Protein AF-A0A967RB83-F1 (afdb_monomer_lite)

Structure (mmCIF, N/CA/C/O backbone):
data_AF-A0A967RB83-F1
#
_entry.id   AF-A0A967RB83-F1
#
loop_
_atom_site.group_PDB
_atom_site.id
_atom_site.type_symbol
_atom_site.label_atom_id
_atom_site.label_alt_id
_atom_site.label_comp_id
_atom_site.label_asym_id
_atom_site.label_entity_id
_atom_site.label_seq_id
_atom_site.pdbx_PDB_ins_code
_atom_site.Cartn_x
_atom_site.Cartn_y
_atom_site.Cartn_z
_atom_site.occupancy
_atom_site.B_iso_or_equiv
_atom_site.auth_seq_id
_atom_site.auth_comp_id
_atom_site.auth_asym_id
_atom_site.auth_atom_id
_atom_site.pdbx_PDB_model_num
ATOM 1 N N . MET A 1 1 ? -27.579 -6.688 16.476 1.00 46.41 1 MET A N 1
ATOM 2 C CA . MET A 1 1 ? -28.512 -5.630 16.048 1.00 46.41 1 MET A CA 1
ATOM 3 C C . MET A 1 1 ? -27.753 -4.842 14.995 1.00 46.41 1 MET A C 1
ATOM 5 O O . MET A 1 1 ? -26.740 -4.254 15.343 1.00 46.41 1 MET A O 1
ATOM 9 N N . GLU A 1 2 ? -28.104 -4.959 13.715 1.00 46.91 2 GLU A N 1
ATOM 10 C CA . GLU A 1 2 ? -27.461 -4.149 12.672 1.00 46.91 2 GLU A CA 1
ATOM 11 C C . GLU A 1 2 ? -28.030 -2.737 12.768 1.00 46.91 2 GLU A C 1
ATOM 13 O O . GLU A 1 2 ? -29.188 -2.487 12.441 1.00 46.91 2 GLU A O 1
ATOM 18 N N . THR A 1 3 ? -27.238 -1.820 13.305 1.00 58.38 3 THR A N 1
ATOM 19 C CA . THR A 1 3 ? -27.530 -0.395 13.231 1.00 58.38 3 THR A CA 1
ATOM 20 C C . THR A 1 3 ? -26.911 0.124 11.941 1.00 58.38 3 THR A C 1
ATOM 22 O O . THR A 1 3 ? -25.693 0.276 11.863 1.00 58.38 3 THR A O 1
ATOM 25 N N . ASN A 1 4 ? -27.737 0.386 10.929 1.00 61.81 4 ASN A N 1
ATOM 26 C CA . ASN A 1 4 ? -27.320 1.143 9.750 1.00 61.81 4 ASN A CA 1
ATOM 27 C C . ASN A 1 4 ? -27.094 2.599 10.175 1.00 61.81 4 ASN A C 1
ATOM 29 O O . ASN A 1 4 ? -28.034 3.391 10.228 1.00 61.81 4 ASN A O 1
ATOM 33 N N . ILE A 1 5 ? -25.861 2.924 10.559 1.00 63.19 5 ILE A N 1
ATOM 34 C CA . ILE A 1 5 ? -25.442 4.276 10.934 1.00 63.19 5 ILE A CA 1
ATOM 35 C C . ILE A 1 5 ? -24.854 4.938 9.684 1.00 63.19 5 ILE A C 1
ATOM 37 O O . ILE A 1 5 ? -23.958 4.379 9.055 1.00 63.19 5 ILE A O 1
ATOM 41 N N . ASP A 1 6 ? -25.366 6.115 9.319 1.00 65.44 6 ASP A N 1
ATOM 42 C CA . ASP A 1 6 ? -24.845 6.909 8.199 1.00 65.44 6 ASP A CA 1
ATOM 43 C C . ASP A 1 6 ? -23.373 7.282 8.461 1.00 65.44 6 ASP A C 1
ATOM 45 O O . ASP A 1 6 ? -23.032 7.800 9.524 1.00 65.44 6 ASP A O 1
ATOM 49 N N . ALA A 1 7 ? -22.490 7.055 7.488 1.00 62.34 7 ALA A N 1
ATOM 50 C CA . ALA A 1 7 ? -21.078 7.430 7.582 1.00 62.34 7 ALA A CA 1
ATOM 51 C C . ALA A 1 7 ? -20.854 8.944 7.777 1.00 62.34 7 ALA A C 1
ATOM 53 O O . ALA A 1 7 ? -19.763 9.359 8.145 1.00 62.34 7 ALA A O 1
ATOM 54 N N . ARG A 1 8 ? -21.872 9.789 7.566 1.00 62.62 8 ARG A N 1
ATOM 55 C CA . ARG A 1 8 ? -21.831 11.231 7.859 1.00 62.62 8 ARG A CA 1
ATOM 56 C C . ARG A 1 8 ? -21.934 11.563 9.346 1.00 62.62 8 ARG A C 1
ATOM 58 O O . ARG A 1 8 ? -21.621 12.690 9.720 1.00 62.62 8 ARG A O 1
ATOM 65 N N . VAL A 1 9 ? -22.416 10.638 10.183 1.00 63.75 9 VAL A N 1
ATOM 66 C CA . VAL A 1 9 ? -22.645 10.896 11.618 1.00 63.75 9 VAL A CA 1
ATOM 67 C C . VAL A 1 9 ? -21.522 10.382 12.527 1.00 63.75 9 VAL A C 1
ATOM 69 O O . VAL A 1 9 ? -21.632 10.497 13.744 1.00 63.75 9 VAL A O 1
ATOM 72 N N . PHE A 1 10 ? -20.440 9.840 11.961 1.00 66.12 10 PHE A N 1
ATOM 73 C CA . PHE A 1 10 ? -19.212 9.481 12.677 1.00 66.12 10 PHE A CA 1
ATOM 74 C C . PHE A 1 10 ? -17.986 9.738 11.791 1.00 66.12 10 PHE A C 1
ATOM 76 O O . PHE A 1 10 ? -18.081 9.742 10.570 1.00 66.12 10 PHE A O 1
ATOM 83 N N . GLY A 1 11 ? -16.833 10.004 12.398 1.00 71.44 11 GLY A N 1
ATOM 84 C CA . GLY A 1 11 ? -15.640 10.466 11.685 1.00 71.44 11 GLY A CA 1
ATOM 85 C C . GLY A 1 11 ? -14.470 10.701 12.637 1.00 71.44 11 GLY A C 1
ATOM 86 O O . GLY A 1 11 ? -14.573 10.320 13.807 1.00 71.44 11 GLY A O 1
ATOM 87 N N . PRO A 1 12 ? -13.363 11.315 12.187 1.00 77.62 12 PRO A N 1
ATOM 88 C CA . PRO A 1 12 ? -12.263 11.665 13.079 1.00 77.62 12 PRO A CA 1
ATOM 89 C C . PRO A 1 12 ? -12.788 12.542 14.221 1.00 77.62 12 PRO A C 1
ATOM 91 O O . PRO A 1 12 ? -13.489 13.525 13.986 1.00 77.62 12 PRO A O 1
ATOM 94 N N . ASP A 1 13 ? -12.520 12.112 15.454 1.00 81.06 13 ASP A N 1
ATOM 95 C CA . ASP A 1 13 ? -12.982 12.733 16.703 1.00 81.06 13 ASP A CA 1
ATOM 96 C C . ASP A 1 13 ? -14.515 12.822 16.891 1.00 81.06 13 ASP A C 1
ATOM 98 O O . ASP A 1 13 ? -14.995 13.423 17.854 1.00 81.06 13 ASP A O 1
ATOM 102 N N . ILE A 1 14 ? -15.302 12.172 16.025 1.00 83.00 14 ILE A N 1
ATOM 103 C CA . ILE A 1 14 ? -16.762 12.051 16.132 1.00 83.00 14 ILE A CA 1
ATOM 104 C C . ILE A 1 14 ? -17.116 10.573 16.288 1.00 83.00 14 ILE A C 1
ATOM 106 O O . ILE A 1 14 ? -16.980 9.775 15.358 1.00 83.00 14 ILE A O 1
ATOM 110 N N . PHE A 1 15 ? -17.588 10.208 17.476 1.00 82.81 15 PHE A N 1
ATOM 111 C CA . PHE A 1 15 ? -17.941 8.832 17.804 1.00 82.81 15 PHE A CA 1
ATOM 112 C C . PHE A 1 15 ? -19.372 8.504 17.387 1.00 82.81 15 PHE A C 1
ATOM 114 O O . PHE A 1 15 ? -20.285 9.316 17.545 1.00 82.81 15 PHE A O 1
ATOM 121 N N . SER A 1 16 ? -19.580 7.270 16.932 1.00 83.19 16 SER A N 1
ATOM 122 C CA . SER A 1 16 ? -20.909 6.684 16.817 1.00 83.19 16 SER A CA 1
ATOM 123 C C . SER A 1 16 ? -21.641 6.734 18.167 1.00 83.19 16 SER A C 1
ATOM 125 O O . SER A 1 16 ? -20.994 6.728 19.224 1.00 83.19 16 SER A O 1
ATOM 127 N N . PRO A 1 17 ? -22.987 6.684 18.174 1.00 82.69 17 PRO A N 1
ATOM 128 C CA . PRO A 1 17 ? -23.730 6.362 19.384 1.00 82.69 17 PRO A CA 1
ATOM 129 C C . PRO A 1 17 ? -23.136 5.121 20.076 1.00 82.69 17 PRO A C 1
ATOM 131 O O . PRO A 1 17 ? -22.739 4.182 19.374 1.00 82.69 17 PRO A O 1
ATOM 134 N N . PRO A 1 18 ? -23.050 5.095 21.418 1.00 83.19 18 PRO A N 1
ATOM 135 C CA . PRO A 1 18 ? -22.532 3.936 22.129 1.00 83.19 18 PRO A CA 1
ATOM 136 C C . PRO A 1 18 ? -23.379 2.689 21.856 1.00 83.19 18 PRO A C 1
ATOM 138 O O . PRO A 1 18 ? -24.597 2.709 22.035 1.00 83.19 18 PRO A O 1
ATOM 141 N N . VAL A 1 19 ? -22.727 1.594 21.475 1.00 78.31 19 VAL A N 1
ATOM 142 C CA . VAL A 1 19 ? -23.324 0.265 21.299 1.00 78.31 19 VAL A CA 1
ATOM 143 C C . VAL A 1 19 ? -22.518 -0.714 22.146 1.00 78.31 19 VAL A C 1
ATOM 145 O O . VAL A 1 19 ? -21.295 -0.696 22.110 1.00 78.31 19 VAL A O 1
ATOM 148 N N . ASP A 1 20 ? -23.182 -1.529 22.968 1.00 79.00 20 ASP A N 1
ATOM 149 C CA . ASP A 1 20 ? -22.544 -2.534 23.838 1.00 79.00 20 ASP A CA 1
ATOM 150 C C . ASP A 1 20 ? -21.351 -2.014 24.673 1.00 79.00 20 ASP A C 1
ATOM 152 O O . ASP A 1 20 ? -20.390 -2.734 24.943 1.00 79.00 20 ASP A O 1
ATOM 156 N N . GLY A 1 21 ? -21.413 -0.749 25.103 1.00 80.38 21 GLY A N 1
ATOM 157 C CA . GLY A 1 21 ? -20.392 -0.124 25.949 1.00 80.38 21 GLY A CA 1
ATOM 158 C C . GLY A 1 21 ? -19.173 0.436 25.210 1.00 80.38 21 GLY A C 1
ATOM 159 O O . GLY A 1 21 ? -18.235 0.873 25.874 1.00 80.38 21 GLY A O 1
ATOM 160 N N . PHE A 1 22 ? -19.175 0.473 23.875 1.00 81.81 22 PHE A N 1
ATOM 161 C CA . PHE A 1 22 ? -18.144 1.144 23.080 1.00 81.81 22 PHE A CA 1
ATOM 162 C C . PHE A 1 22 ? -18.759 2.083 22.033 1.00 81.81 22 PHE A C 1
ATOM 164 O O . PHE A 1 22 ? -19.926 1.961 21.675 1.00 81.81 22 PHE A O 1
ATOM 171 N N . GLY A 1 23 ? -17.972 3.045 21.555 1.00 84.19 23 GLY A N 1
ATOM 172 C CA . GLY A 1 23 ? -18.292 3.879 20.397 1.00 84.19 23 GLY A CA 1
ATOM 173 C C . GLY A 1 23 ? -17.178 3.756 19.364 1.00 84.19 23 GLY A C 1
ATOM 174 O O . GLY A 1 23 ? -16.037 3.457 19.721 1.00 84.19 23 GLY A O 1
ATOM 175 N N . VAL A 1 24 ? -17.499 3.967 18.091 1.00 82.50 24 VAL A N 1
ATOM 176 C CA . VAL A 1 24 ? -16.537 3.863 16.988 1.00 82.50 24 VAL A CA 1
ATOM 177 C C . VAL A 1 24 ? -16.315 5.242 16.387 1.00 82.50 24 VAL A C 1
ATOM 179 O O . VAL A 1 24 ? -17.269 5.936 16.056 1.00 82.50 24 VAL A O 1
ATOM 182 N N . SER A 1 25 ? -15.052 5.623 16.232 1.00 85.19 25 SER A N 1
ATOM 183 C CA . SER A 1 25 ? -14.629 6.724 15.368 1.00 85.19 25 SER A CA 1
ATOM 184 C C . SER A 1 25 ? -13.806 6.120 14.235 1.00 85.19 25 SER A C 1
ATOM 186 O O . SER A 1 25 ? -13.074 5.149 14.441 1.00 85.19 25 SER A O 1
ATOM 188 N N . VAL A 1 26 ? -13.971 6.659 13.031 1.00 81.50 26 VAL A N 1
ATOM 189 C CA . VAL A 1 26 ? -13.277 6.181 11.839 1.00 81.50 26 VAL A CA 1
ATOM 190 C C . VAL A 1 26 ? -12.516 7.346 11.229 1.00 81.50 26 VAL A C 1
ATOM 192 O O . VAL A 1 26 ? -13.099 8.381 10.910 1.00 81.50 26 VAL A O 1
ATOM 195 N N . GLN A 1 27 ? -11.212 7.159 11.052 1.00 84.56 27 GLN A N 1
ATOM 196 C CA . GLN A 1 27 ? -10.374 8.067 10.289 1.00 84.56 27 GLN A CA 1
ATOM 197 C C . GLN A 1 27 ? -10.297 7.549 8.856 1.00 84.56 27 GLN A C 1
ATOM 199 O O . GLN A 1 27 ? -9.807 6.448 8.617 1.00 84.56 27 GLN A O 1
ATOM 204 N N . ASN A 1 28 ? -10.828 8.332 7.922 1.00 85.69 28 ASN A N 1
ATOM 205 C CA . ASN A 1 28 ? -10.763 8.034 6.500 1.00 85.69 28 ASN A CA 1
ATOM 206 C C . ASN A 1 28 ? -9.721 8.940 5.846 1.00 85.69 28 ASN A C 1
ATOM 208 O O . ASN A 1 28 ? -9.690 10.142 6.130 1.00 85.69 28 ASN A O 1
ATOM 212 N N . ASP A 1 29 ? -8.900 8.385 4.961 1.00 88.44 29 ASP A N 1
ATOM 213 C CA . ASP A 1 29 ? -8.010 9.204 4.149 1.00 88.44 29 ASP A CA 1
ATOM 214 C C . ASP A 1 29 ? -8.837 10.069 3.191 1.00 88.44 29 ASP A C 1
ATOM 216 O O . ASP A 1 29 ? -9.859 9.645 2.650 1.00 88.44 29 ASP A O 1
ATOM 220 N N . THR A 1 30 ? -8.398 11.307 2.976 1.00 87.25 30 THR A N 1
ATOM 221 C CA . THR A 1 30 ? -9.102 12.272 2.115 1.00 87.25 30 THR A CA 1
ATOM 222 C C . THR A 1 30 ? -8.553 12.320 0.694 1.00 87.25 30 THR A C 1
ATOM 224 O O . THR A 1 30 ? -9.178 12.906 -0.188 1.00 87.25 30 THR A O 1
ATOM 227 N N . ALA A 1 31 ? -7.393 11.711 0.461 1.00 90.75 31 ALA A N 1
ATOM 228 C CA . ALA A 1 31 ? -6.715 11.696 -0.822 1.00 90.75 31 ALA A CA 1
ATOM 229 C C . ALA A 1 31 ? -5.988 10.368 -1.026 1.00 90.75 31 ALA A C 1
ATOM 231 O O . ALA A 1 31 ? -5.582 9.709 -0.070 1.00 90.75 31 ALA A O 1
ATOM 232 N N . VAL A 1 32 ? -5.810 10.006 -2.295 1.00 95.00 32 VAL A N 1
ATOM 233 C CA . VAL A 1 32 ? -5.023 8.840 -2.683 1.00 95.00 32 VAL A CA 1
ATOM 234 C C . VAL A 1 32 ? -3.566 9.256 -2.838 1.00 95.00 32 VAL A C 1
ATOM 236 O O . VAL A 1 32 ? -3.234 10.020 -3.745 1.00 95.00 32 VAL A O 1
ATOM 239 N N . THR A 1 33 ? -2.693 8.753 -1.969 1.00 95.56 33 THR A N 1
ATOM 240 C CA . THR A 1 33 ? -1.251 9.048 -1.997 1.00 95.56 33 THR A CA 1
ATOM 241 C C . THR A 1 33 ? -0.446 7.824 -1.589 1.00 95.56 33 THR A C 1
ATOM 243 O O . THR A 1 33 ? -0.889 7.058 -0.738 1.00 95.56 33 THR A O 1
ATOM 246 N N . VAL A 1 34 ? 0.762 7.663 -2.126 1.00 96.69 34 VAL A N 1
ATOM 247 C CA . VAL A 1 34 ? 1.712 6.660 -1.617 1.00 96.69 34 VAL A CA 1
ATOM 248 C C . VAL A 1 34 ? 2.078 7.007 -0.172 1.00 96.69 34 VAL A C 1
ATOM 250 O O . VAL A 1 34 ? 2.301 8.176 0.145 1.00 96.69 34 VAL A O 1
ATOM 253 N N . ASP A 1 35 ? 2.111 6.007 0.707 1.00 96.06 35 ASP A N 1
ATOM 254 C CA . ASP A 1 35 ? 2.640 6.137 2.061 1.00 96.06 35 ASP A CA 1
ATOM 255 C C . ASP A 1 35 ? 4.117 5.712 2.067 1.00 96.06 35 ASP A C 1
ATOM 257 O O . ASP A 1 35 ? 4.401 4.509 2.030 1.00 96.06 35 ASP A O 1
ATOM 261 N N . PRO A 1 36 ? 5.069 6.661 2.105 1.00 93.31 36 PRO A N 1
ATOM 262 C CA . PRO A 1 36 ? 6.490 6.335 2.042 1.00 93.31 36 PRO A CA 1
ATOM 263 C C . PRO A 1 36 ? 6.990 5.624 3.305 1.00 93.31 36 PRO A C 1
ATOM 265 O O . PRO A 1 36 ? 8.010 4.952 3.251 1.00 93.31 36 PRO A O 1
ATOM 268 N N . PHE A 1 37 ? 6.289 5.741 4.439 1.00 93.69 37 PHE A N 1
ATOM 269 C CA . PHE A 1 37 ? 6.702 5.103 5.694 1.00 93.69 37 PHE A CA 1
ATOM 270 C C . PHE A 1 37 ? 6.220 3.656 5.807 1.00 93.69 37 PHE A C 1
ATOM 272 O O . PHE A 1 37 ? 6.754 2.890 6.606 1.00 93.69 37 PHE A O 1
ATOM 279 N N . ALA A 1 38 ? 5.204 3.288 5.025 1.00 95.56 38 ALA A N 1
ATOM 280 C CA . ALA A 1 38 ? 4.656 1.936 4.973 1.00 95.56 38 ALA A CA 1
ATOM 281 C C . ALA A 1 38 ? 5.012 1.190 3.670 1.00 95.56 38 ALA A C 1
ATOM 283 O O . ALA A 1 38 ? 4.619 0.034 3.500 1.00 95.56 38 ALA A O 1
ATOM 284 N N . THR A 1 39 ? 5.738 1.845 2.761 1.00 97.69 39 THR A N 1
ATOM 285 C CA . THR A 1 39 ? 6.256 1.291 1.503 1.00 97.69 39 THR A CA 1
ATOM 286 C C . THR A 1 39 ? 7.706 0.852 1.694 1.00 97.69 39 THR A C 1
ATOM 288 O O . THR A 1 39 ? 8.491 1.574 2.303 1.00 97.69 39 THR A O 1
ATOM 291 N N . GLY A 1 40 ? 8.072 -0.326 1.190 1.00 97.25 40 GLY A N 1
ATOM 292 C CA . GLY A 1 40 ? 9.427 -0.855 1.336 1.00 97.25 40 GLY A CA 1
ATOM 293 C C . GLY A 1 40 ? 9.545 -2.359 1.093 1.00 97.25 40 GLY A C 1
ATOM 294 O O . GLY A 1 40 ? 8.576 -3.038 0.748 1.00 97.25 40 GLY A O 1
ATOM 295 N N . TRP A 1 41 ? 10.749 -2.890 1.306 1.00 97.00 41 TRP A N 1
ATOM 296 C CA . TRP A 1 41 ? 11.027 -4.325 1.238 1.00 97.00 41 TRP A CA 1
ATOM 297 C C . TRP A 1 41 ? 10.232 -5.092 2.301 1.00 97.00 41 TRP A C 1
ATOM 299 O O . TRP A 1 41 ? 10.332 -4.820 3.496 1.00 97.00 41 TRP A O 1
ATOM 309 N N . LEU A 1 42 ? 9.430 -6.056 1.848 1.00 96.12 42 LEU A N 1
ATOM 310 C CA . LEU A 1 42 ? 8.633 -6.943 2.694 1.00 96.12 42 LEU A CA 1
ATOM 311 C C . LEU A 1 42 ? 9.353 -8.275 2.941 1.00 96.12 42 LEU A C 1
ATOM 313 O O . LEU A 1 42 ? 9.268 -8.834 4.033 1.00 96.12 42 LEU A O 1
ATOM 317 N N . VAL A 1 43 ? 10.032 -8.788 1.914 1.00 97.44 43 VAL A N 1
ATOM 318 C CA . VAL A 1 43 ? 10.830 -10.020 1.937 1.00 97.44 43 VAL A CA 1
ATOM 319 C C . VAL A 1 43 ? 12.086 -9.782 1.103 1.00 97.44 43 VAL A C 1
ATOM 321 O O . VAL A 1 43 ? 11.980 -9.201 0.023 1.00 97.44 43 VAL A O 1
ATOM 324 N N . GLY A 1 44 ? 13.231 -10.258 1.592 1.00 95.50 44 GLY A N 1
ATOM 325 C CA . GLY A 1 44 ? 14.531 -10.105 0.935 1.00 95.50 44 GLY A CA 1
ATOM 326 C C . GLY A 1 44 ? 15.452 -9.119 1.648 1.00 95.50 44 GLY A C 1
ATOM 327 O O . GLY A 1 44 ? 15.064 -8.487 2.632 1.00 95.50 44 GLY A O 1
ATOM 328 N N . ASP A 1 45 ? 16.681 -9.008 1.148 1.00 94.38 45 ASP A N 1
ATOM 329 C CA . ASP A 1 45 ? 17.739 -8.130 1.669 1.00 94.38 45 ASP A CA 1
ATOM 330 C C . ASP A 1 45 ? 18.360 -7.222 0.589 1.00 94.38 45 ASP A C 1
ATOM 332 O O . ASP A 1 45 ? 19.444 -6.656 0.775 1.00 94.38 45 ASP A O 1
ATOM 336 N N . SER A 1 46 ? 17.664 -7.061 -0.541 1.00 96.75 46 SER A N 1
ATOM 337 C CA . SER A 1 46 ? 18.007 -6.078 -1.569 1.00 96.75 46 SER A CA 1
ATOM 338 C C . SER A 1 46 ? 18.146 -4.681 -0.965 1.00 96.75 46 SER A C 1
ATOM 340 O O . SER A 1 46 ? 17.342 -4.254 -0.134 1.00 96.75 46 SER A O 1
ATOM 342 N N . ASN A 1 47 ? 19.170 -3.954 -1.405 1.00 96.38 47 ASN A N 1
ATOM 343 C CA . ASN A 1 47 ? 19.454 -2.594 -0.944 1.00 96.38 47 ASN A CA 1
ATOM 344 C C . ASN A 1 47 ? 19.200 -1.539 -2.029 1.00 96.38 47 ASN A C 1
ATOM 346 O O . ASN A 1 47 ? 19.593 -0.385 -1.850 1.00 96.38 47 ASN A O 1
ATOM 350 N N . LEU A 1 48 ? 18.576 -1.925 -3.148 1.00 97.00 48 LEU A N 1
ATOM 351 C CA . LEU A 1 48 ? 18.245 -0.987 -4.216 1.00 97.00 48 LEU A CA 1
ATOM 352 C C . LEU A 1 48 ? 17.337 0.135 -3.710 1.00 97.00 48 LEU A C 1
ATOM 354 O O . LEU A 1 48 ? 16.461 -0.080 -2.865 1.00 97.00 48 LEU A O 1
ATOM 358 N N . ASP A 1 49 ? 17.531 1.322 -4.281 1.00 96.00 49 ASP A N 1
ATOM 359 C CA . ASP A 1 49 ? 16.687 2.477 -4.017 1.00 96.00 49 ASP A CA 1
ATOM 360 C C . ASP A 1 49 ? 15.433 2.421 -4.897 1.00 96.00 49 ASP A C 1
ATOM 362 O O . ASP A 1 49 ? 15.436 2.780 -6.082 1.00 96.00 49 ASP A O 1
ATOM 366 N N . ILE A 1 50 ? 14.358 1.919 -4.292 1.00 96.94 50 ILE A N 1
ATOM 367 C CA . ILE A 1 50 ? 13.031 1.843 -4.896 1.00 96.94 50 ILE A CA 1
ATOM 368 C C . ILE A 1 50 ? 12.147 2.909 -4.253 1.00 96.94 50 ILE A C 1
ATOM 370 O O . ILE A 1 50 ? 11.625 2.743 -3.149 1.00 96.94 50 ILE A O 1
ATOM 374 N N . GLN A 1 51 ? 11.968 4.007 -4.975 1.00 96.62 51 GLN A N 1
ATOM 375 C CA . GLN A 1 51 ? 11.049 5.089 -4.665 1.00 96.62 51 GLN A CA 1
ATOM 376 C C . GLN A 1 51 ? 9.801 4.947 -5.524 1.00 96.62 51 GLN A C 1
ATOM 378 O O . GLN A 1 51 ? 9.869 4.527 -6.679 1.00 96.62 51 GLN A O 1
ATOM 383 N N . VAL A 1 52 ? 8.654 5.318 -4.960 1.00 98.12 52 VAL A N 1
ATOM 384 C CA . VAL A 1 52 ? 7.366 5.231 -5.647 1.00 98.12 52 VAL A CA 1
ATOM 385 C C . VAL A 1 52 ? 6.663 6.572 -5.578 1.00 98.12 52 VAL A C 1
ATOM 387 O O . VAL A 1 52 ? 6.441 7.113 -4.493 1.00 98.12 52 VAL A O 1
ATOM 390 N N . TYR A 1 53 ? 6.289 7.108 -6.733 1.00 96.62 53 TYR A N 1
ATOM 391 C CA . TYR A 1 53 ? 5.645 8.413 -6.837 1.00 96.62 53 TYR A CA 1
ATOM 392 C C . TYR A 1 53 ? 4.612 8.438 -7.975 1.00 96.62 53 TYR A C 1
ATOM 394 O O . TYR A 1 53 ? 4.662 7.598 -8.871 1.00 96.62 53 TYR A O 1
ATOM 402 N N . PRO A 1 54 ? 3.617 9.347 -7.949 1.00 96.50 54 PRO A N 1
ATOM 403 C CA . PRO A 1 54 ? 2.634 9.453 -9.027 1.00 96.50 54 PRO A CA 1
ATOM 404 C C . PRO A 1 54 ? 3.302 9.675 -10.385 1.00 96.50 54 PRO A C 1
ATOM 406 O O . PRO A 1 54 ? 4.195 10.513 -10.495 1.00 96.50 54 PRO A O 1
ATOM 409 N N . SER A 1 55 ? 2.847 8.958 -11.412 1.00 97.00 55 SER A N 1
ATOM 410 C CA . SER A 1 55 ? 3.534 8.951 -12.702 1.00 97.00 55 SER A CA 1
ATOM 411 C C . SER A 1 55 ? 3.559 10.322 -13.374 1.00 97.00 55 SER A C 1
ATOM 413 O O . SER A 1 55 ? 2.517 10.954 -13.561 1.00 97.00 55 SER A O 1
ATOM 415 N N . ILE A 1 56 ? 4.733 10.768 -13.817 1.00 94.81 56 ILE A N 1
ATOM 416 C CA . ILE A 1 56 ? 4.893 12.066 -14.502 1.00 94.81 56 ILE A CA 1
ATOM 417 C C . ILE A 1 56 ? 5.072 11.931 -16.018 1.00 94.81 56 ILE A C 1
ATOM 419 O O . ILE A 1 56 ? 5.177 12.932 -16.726 1.00 94.81 56 ILE A O 1
ATOM 423 N N . LYS A 1 57 ? 5.098 10.697 -16.530 1.00 92.44 57 LYS A N 1
ATOM 424 C CA . LYS A 1 57 ? 5.499 10.379 -17.909 1.00 92.44 57 LYS A CA 1
ATOM 425 C C . LYS A 1 57 ? 4.498 10.866 -18.952 1.00 92.44 57 LYS A C 1
ATOM 427 O O . LYS A 1 57 ? 4.892 11.304 -20.029 1.00 92.44 57 LYS A O 1
ATOM 432 N N . SER A 1 58 ? 3.202 10.803 -18.642 1.00 93.50 58 SER A N 1
ATOM 433 C CA . SER A 1 58 ? 2.148 11.294 -19.534 1.00 93.50 58 SER A CA 1
ATOM 434 C C . SER A 1 58 ? 0.956 11.852 -18.748 1.00 93.50 58 SER A C 1
ATOM 436 O O . SER A 1 58 ? -0.029 11.145 -18.520 1.00 93.50 58 SER A O 1
ATOM 438 N N . PRO A 1 59 ? 1.002 13.142 -18.356 1.00 92.19 59 PRO A N 1
ATOM 439 C CA . PRO A 1 59 ? -0.003 13.749 -17.480 1.00 92.19 59 PRO A CA 1
ATOM 440 C C . PRO A 1 59 ? -1.451 13.635 -17.977 1.00 92.19 59 PRO A C 1
ATOM 442 O O . PRO A 1 59 ? -2.373 13.611 -17.170 1.00 92.19 59 PRO A O 1
ATOM 445 N N . ALA A 1 60 ? -1.667 13.538 -19.295 1.00 94.44 60 ALA A N 1
ATOM 446 C CA . ALA A 1 60 ? -3.000 13.407 -19.889 1.00 94.44 60 ALA A CA 1
ATOM 447 C C . ALA A 1 60 ? -3.696 12.070 -19.567 1.00 94.44 60 ALA A C 1
ATOM 449 O O . ALA A 1 60 ? -4.919 11.978 -19.657 1.00 94.44 60 ALA A O 1
ATOM 450 N N . ILE A 1 61 ? -2.926 11.036 -19.219 1.00 94.31 61 ILE A N 1
ATOM 451 C CA . ILE A 1 61 ? -3.425 9.688 -18.915 1.00 94.31 61 ILE A CA 1
ATOM 452 C C . ILE A 1 61 ? -2.947 9.173 -17.551 1.00 94.31 61 ILE A C 1
ATOM 454 O O . ILE A 1 61 ? -3.208 8.019 -17.210 1.00 94.31 61 ILE A O 1
ATOM 458 N N . THR A 1 62 ? -2.263 10.006 -16.764 1.00 96.00 62 THR A N 1
ATOM 459 C CA . THR A 1 62 ? -1.892 9.681 -15.386 1.00 96.00 62 THR A CA 1
ATOM 460 C C . THR A 1 62 ? -3.114 9.761 -14.472 1.00 96.00 62 THR A C 1
ATOM 462 O O . THR A 1 62 ? -3.939 10.670 -14.576 1.00 96.00 62 THR A O 1
ATOM 465 N N . THR A 1 63 ? -3.237 8.835 -13.525 1.00 95.50 63 THR A N 1
ATOM 466 C CA . THR A 1 63 ? -4.223 8.901 -12.440 1.00 95.50 63 THR A CA 1
ATOM 467 C C . THR A 1 63 ? -3.668 8.223 -11.190 1.00 95.50 63 THR A C 1
ATOM 469 O O . THR A 1 63 ? -3.214 7.086 -11.260 1.00 95.50 63 THR A O 1
ATOM 472 N N . VAL A 1 64 ? -3.734 8.891 -10.032 1.00 94.81 64 VAL A N 1
ATOM 473 C CA . VAL A 1 64 ? -3.440 8.235 -8.745 1.00 94.81 64 VAL A CA 1
ATOM 474 C C . VAL A 1 64 ? -4.452 7.117 -8.495 1.00 94.81 64 VAL A C 1
ATOM 476 O O . VAL A 1 64 ? -5.652 7.324 -8.672 1.00 94.81 64 VAL A O 1
ATOM 479 N N . TRP A 1 65 ? -3.982 5.935 -8.097 1.00 96.62 65 TRP A N 1
ATOM 480 C CA . TRP A 1 65 ? -4.823 4.741 -8.022 1.00 96.62 65 TRP A CA 1
ATOM 481 C C . TRP A 1 65 ? -4.948 4.215 -6.588 1.00 96.62 65 TRP A C 1
ATOM 483 O O . TRP A 1 65 ? -3.929 3.957 -5.952 1.00 96.62 65 TRP A O 1
ATOM 493 N N . PRO A 1 66 ? -6.167 4.035 -6.045 1.00 95.62 66 PRO A N 1
ATOM 494 C CA . PRO A 1 66 ? -6.380 3.667 -4.644 1.00 95.62 66 PRO A CA 1
ATOM 495 C C . PRO A 1 66 ? -6.118 2.174 -4.385 1.00 95.62 66 PRO A C 1
ATOM 497 O O . PRO A 1 66 ? -7.001 1.446 -3.928 1.00 95.62 66 PRO A O 1
ATOM 500 N N . ALA A 1 67 ? -4.906 1.697 -4.668 1.00 96.12 67 ALA A N 1
ATOM 501 C CA . ALA A 1 67 ? -4.524 0.312 -4.437 1.00 96.12 67 ALA A CA 1
ATOM 502 C C . ALA A 1 67 ? -3.178 0.163 -3.736 1.00 96.12 67 ALA A C 1
ATOM 504 O O . ALA A 1 67 ? -2.280 0.987 -3.892 1.00 96.12 67 ALA A O 1
ATOM 505 N N . ASP A 1 68 ? -3.065 -0.899 -2.943 1.00 97.75 68 ASP A N 1
ATOM 506 C CA . ASP A 1 68 ? -1.767 -1.398 -2.496 1.00 97.75 68 ASP A CA 1
ATOM 507 C C . ASP A 1 68 ? -1.221 -2.372 -3.537 1.00 97.75 68 ASP A C 1
ATOM 509 O O . ASP A 1 68 ? -1.991 -3.100 -4.173 1.00 97.75 68 ASP A O 1
ATOM 513 N N . TYR A 1 69 ? 0.100 -2.424 -3.675 1.00 98.69 69 TYR A N 1
ATOM 514 C CA . TYR A 1 69 ? 0.762 -3.306 -4.630 1.00 98.69 69 TYR A CA 1
ATOM 515 C C . TYR A 1 69 ? 1.866 -4.124 -3.970 1.00 98.69 69 TYR A C 1
ATOM 517 O O . TYR A 1 69 ? 2.543 -3.657 -3.061 1.00 98.69 69 TYR A O 1
ATOM 525 N N . GLU A 1 70 ? 2.073 -5.342 -4.455 1.00 98.75 70 GLU A N 1
ATOM 526 C CA . GLU A 1 70 ? 3.224 -6.182 -4.126 1.00 98.75 70 GLU A CA 1
ATOM 527 C C . GLU A 1 70 ? 4.004 -6.455 -5.415 1.00 98.75 70 GLU A C 1
ATOM 529 O O . GLU A 1 70 ? 3.492 -7.108 -6.325 1.00 98.75 70 GLU A O 1
ATOM 534 N N . ILE A 1 71 ? 5.236 -5.960 -5.501 1.00 98.75 71 ILE A N 1
ATOM 535 C CA . ILE A 1 71 ? 6.181 -6.317 -6.560 1.00 98.75 71 ILE A CA 1
ATOM 536 C C . ILE A 1 71 ? 6.858 -7.615 -6.132 1.00 98.75 71 ILE A C 1
ATOM 538 O O . ILE A 1 71 ? 7.384 -7.696 -5.021 1.00 98.75 71 ILE A O 1
ATOM 542 N N . ARG A 1 72 ? 6.842 -8.630 -6.993 1.00 98.62 72 ARG A N 1
ATOM 543 C CA . ARG A 1 72 ? 7.467 -9.936 -6.739 1.00 98.62 72 ARG A CA 1
ATOM 544 C C . ARG A 1 72 ? 8.560 -10.174 -7.763 1.00 98.62 72 ARG A C 1
ATOM 546 O O . ARG A 1 72 ? 8.297 -10.015 -8.953 1.00 98.62 72 ARG A O 1
ATOM 553 N N . PHE A 1 73 ? 9.735 -10.586 -7.304 1.00 98.56 73 PHE A N 1
ATOM 554 C CA . PHE A 1 73 ? 10.908 -10.811 -8.147 1.00 98.56 73 PHE A CA 1
ATOM 555 C C . PHE A 1 73 ? 11.127 -12.304 -8.422 1.00 98.56 73 PHE A C 1
ATOM 557 O O . PHE A 1 73 ? 10.842 -13.153 -7.573 1.00 98.56 73 PHE A O 1
ATOM 564 N N . PHE A 1 74 ? 11.617 -12.628 -9.619 1.00 98.56 74 PHE A N 1
ATOM 565 C CA . PHE A 1 74 ? 11.774 -13.992 -10.129 1.00 98.56 74 PHE A CA 1
ATOM 566 C C . PHE A 1 74 ? 13.144 -14.201 -10.783 1.00 98.56 74 PHE A C 1
ATOM 568 O O . PHE A 1 74 ? 13.852 -13.255 -11.117 1.00 98.56 74 PHE A O 1
ATOM 575 N N . GLU A 1 75 ? 13.516 -15.468 -10.967 1.00 97.56 75 GLU A N 1
ATOM 576 C CA . GLU A 1 75 ? 14.778 -15.853 -11.610 1.00 97.56 75 GLU A CA 1
ATOM 577 C C . GLU A 1 75 ? 14.743 -15.632 -13.125 1.00 97.56 75 GLU A C 1
ATOM 579 O O . GLU A 1 75 ? 15.676 -15.067 -13.707 1.00 97.56 75 GLU A O 1
ATOM 584 N N . ASP A 1 76 ? 13.635 -16.029 -13.745 1.00 98.00 76 ASP A N 1
ATOM 585 C CA . ASP A 1 76 ? 13.401 -15.949 -15.181 1.00 98.00 76 ASP A CA 1
ATOM 586 C C . ASP A 1 76 ? 12.489 -14.776 -15.546 1.00 98.00 76 ASP A C 1
ATOM 588 O O . ASP A 1 76 ? 11.832 -14.168 -14.698 1.00 98.00 76 ASP A O 1
ATOM 592 N N . PHE A 1 77 ? 12.442 -14.450 -16.838 1.00 98.12 77 PHE A N 1
ATOM 593 C CA . PHE A 1 77 ? 11.448 -13.515 -17.354 1.00 98.12 77 PHE A CA 1
ATOM 594 C C . PHE A 1 77 ? 10.051 -14.117 -17.200 1.00 98.12 77 PHE A C 1
ATOM 596 O O . PHE A 1 77 ? 9.773 -15.200 -17.714 1.00 98.12 77 PHE A O 1
ATOM 603 N N . VAL A 1 78 ? 9.181 -13.405 -16.490 1.00 98.12 78 VAL A N 1
ATOM 604 C CA . VAL A 1 78 ? 7.833 -13.870 -16.123 1.00 98.12 78 VAL A CA 1
ATOM 605 C C . VAL A 1 78 ? 6.725 -13.005 -16.708 1.00 98.12 78 VAL A C 1
ATOM 607 O O . VAL A 1 78 ? 5.579 -13.443 -16.753 1.00 98.12 78 VAL A O 1
ATOM 610 N N . ASP A 1 79 ? 7.056 -11.798 -17.166 1.00 97.88 79 ASP A N 1
ATOM 611 C CA . ASP A 1 79 ? 6.103 -10.875 -17.773 1.00 97.88 79 ASP A CA 1
ATOM 612 C C . ASP A 1 79 ? 6.770 -10.051 -18.884 1.00 97.88 79 ASP A C 1
ATOM 614 O O . ASP A 1 79 ? 7.987 -10.092 -19.092 1.00 97.88 79 ASP A O 1
ATOM 618 N N . THR A 1 80 ? 5.966 -9.324 -19.650 1.00 98.06 80 THR A N 1
ATOM 619 C CA . THR A 1 80 ? 6.409 -8.443 -20.730 1.00 98.06 80 THR A CA 1
ATOM 620 C C . THR A 1 80 ? 5.602 -7.153 -20.700 1.00 98.06 80 THR A C 1
ATOM 622 O O . THR A 1 80 ? 4.374 -7.190 -20.658 1.00 98.06 80 THR A O 1
ATOM 625 N N . THR A 1 81 ? 6.283 -6.006 -20.757 1.00 98.12 81 THR A N 1
ATOM 626 C CA . THR A 1 81 ? 5.628 -4.700 -20.613 1.00 98.12 81 THR A CA 1
ATOM 627 C C . THR A 1 81 ? 4.571 -4.441 -21.682 1.00 98.12 81 THR A C 1
ATOM 629 O O . THR A 1 81 ? 4.627 -4.975 -22.798 1.00 98.12 81 THR A O 1
ATOM 632 N N . ARG A 1 82 ? 3.591 -3.593 -21.354 1.00 96.19 82 ARG A N 1
ATOM 633 C CA . ARG A 1 82 ? 2.401 -3.394 -22.189 1.00 96.19 82 ARG A CA 1
ATOM 634 C C . ARG A 1 82 ? 2.732 -2.881 -23.589 1.00 96.19 82 ARG A C 1
ATOM 636 O O . ARG A 1 82 ? 2.272 -3.478 -24.565 1.00 96.19 82 ARG A O 1
ATOM 643 N N . ASN A 1 83 ? 3.472 -1.786 -23.706 1.00 95.12 83 ASN A N 1
ATOM 644 C CA . ASN A 1 83 ? 3.656 -1.053 -24.957 1.00 95.12 83 ASN A CA 1
ATOM 645 C C . ASN A 1 83 ? 5.017 -1.345 -25.587 1.00 95.12 83 ASN A C 1
ATOM 647 O O . ASN A 1 83 ? 5.059 -1.745 -26.750 1.00 95.12 83 ASN A O 1
ATOM 651 N N . PHE A 1 84 ? 6.114 -1.195 -24.840 1.00 96.44 84 PHE A N 1
ATOM 652 C CA . PHE A 1 84 ? 7.467 -1.384 -25.378 1.00 96.44 84 PHE A CA 1
ATOM 653 C C . PHE A 1 84 ? 7.868 -2.853 -25.520 1.00 96.44 84 PHE A C 1
ATOM 655 O O . PHE A 1 84 ? 8.858 -3.152 -26.185 1.00 96.44 84 PHE A O 1
ATOM 662 N N . LYS A 1 85 ? 7.068 -3.772 -24.962 1.00 97.62 85 LYS A N 1
ATOM 663 C CA . LYS A 1 85 ? 7.284 -5.223 -25.025 1.00 97.62 85 LYS A CA 1
ATOM 664 C C . LYS A 1 85 ? 8.642 -5.647 -24.457 1.00 97.62 85 LYS A C 1
ATOM 666 O O . LYS A 1 85 ? 9.292 -6.543 -24.991 1.00 97.62 85 LYS A O 1
ATOM 671 N N . ILE A 1 86 ? 9.053 -5.005 -23.366 1.00 98.38 86 ILE A N 1
ATOM 672 C CA . ILE A 1 86 ? 10.298 -5.305 -22.657 1.00 98.38 86 ILE A CA 1
ATOM 673 C C . ILE A 1 86 ? 10.048 -6.488 -21.709 1.00 98.38 86 ILE A C 1
ATOM 675 O O . ILE A 1 86 ? 9.115 -6.423 -20.906 1.00 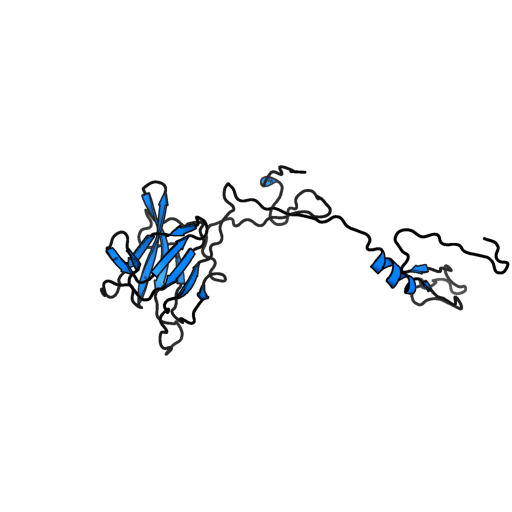98.38 86 ILE A O 1
ATOM 679 N N . PRO A 1 87 ? 10.821 -7.584 -21.786 1.00 98.38 87 PRO A N 1
ATOM 680 C CA . PRO A 1 87 ? 10.684 -8.700 -20.858 1.00 98.38 87 PRO A CA 1
ATOM 681 C C . PRO A 1 87 ? 11.197 -8.309 -19.466 1.00 98.38 87 PRO A C 1
ATOM 683 O O . PRO A 1 87 ? 12.241 -7.670 -19.333 1.00 98.38 87 PRO A O 1
ATOM 686 N N . VAL A 1 88 ? 10.479 -8.715 -18.418 1.00 98.19 88 VAL A N 1
ATOM 687 C CA . VAL A 1 88 ? 10.829 -8.396 -17.026 1.00 98.19 88 VAL A CA 1
ATOM 688 C C . VAL A 1 88 ? 10.781 -9.627 -16.126 1.00 98.19 88 VAL A C 1
ATOM 690 O O . VAL A 1 88 ? 10.003 -10.560 -16.330 1.00 98.19 88 VAL A O 1
ATOM 693 N N . LYS A 1 89 ? 11.644 -9.622 -15.109 1.00 98.38 89 LYS A N 1
ATOM 694 C CA . LYS A 1 89 ? 11.747 -10.671 -14.082 1.00 98.38 89 LYS A CA 1
ATOM 695 C C . LYS A 1 89 ? 10.941 -10.339 -12.826 1.00 98.38 89 LYS A C 1
ATOM 697 O O . LYS A 1 89 ? 11.286 -10.749 -11.720 1.00 98.38 89 LYS A O 1
ATOM 702 N N . LEU A 1 90 ? 9.890 -9.543 -12.987 1.00 98.44 90 LEU A N 1
ATOM 703 C CA . LEU A 1 90 ? 8.996 -9.161 -11.910 1.00 98.44 90 LEU A CA 1
ATOM 704 C C . LEU A 1 90 ? 7.547 -9.223 -12.368 1.00 98.44 90 LEU A C 1
ATOM 706 O O . LEU A 1 90 ? 7.263 -9.117 -13.558 1.00 98.44 90 LEU A O 1
ATOM 710 N N . ILE A 1 91 ? 6.6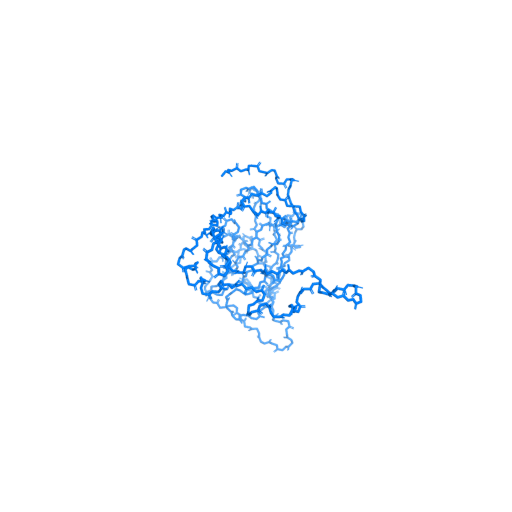44 -9.350 -11.403 1.00 98.62 91 ILE A N 1
ATOM 711 C CA . ILE A 1 91 ? 5.224 -9.046 -11.592 1.00 98.62 91 ILE A CA 1
ATOM 712 C C . ILE A 1 91 ? 4.789 -8.061 -10.516 1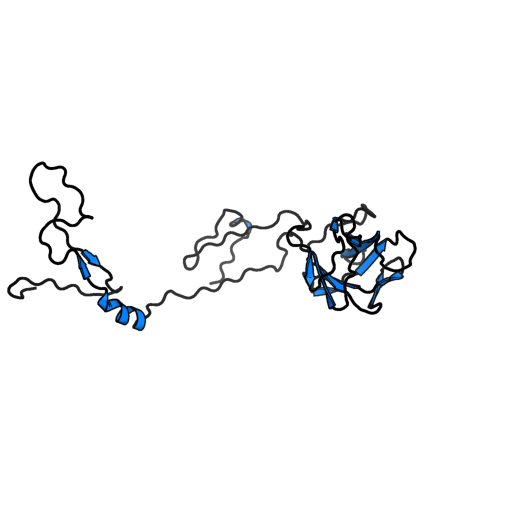.00 98.62 91 ILE A C 1
ATOM 714 O O . ILE A 1 91 ? 5.321 -8.071 -9.402 1.00 98.62 91 ILE A O 1
ATOM 718 N N . VAL A 1 92 ? 3.777 -7.258 -10.825 1.00 98.81 92 VAL A N 1
ATOM 719 C CA . VAL A 1 92 ? 3.142 -6.363 -9.857 1.00 98.81 92 VAL A CA 1
ATOM 720 C C . VAL A 1 92 ? 1.746 -6.883 -9.553 1.00 98.81 92 VAL A C 1
ATOM 722 O O . VAL A 1 92 ? 0.918 -7.041 -10.446 1.00 98.81 92 VAL A O 1
ATOM 725 N N . TRP A 1 93 ? 1.468 -7.169 -8.285 1.00 98.75 93 TRP A N 1
ATOM 726 C CA . TRP A 1 93 ? 0.170 -7.656 -7.831 1.00 98.75 93 TRP A CA 1
ATOM 727 C C . TRP A 1 93 ? -0.597 -6.544 -7.125 1.00 98.75 93 TRP A C 1
ATOM 729 O O . TRP A 1 93 ? -0.165 -6.073 -6.077 1.00 98.75 93 TRP A O 1
ATOM 739 N N . ASN A 1 94 ? -1.745 -6.141 -7.664 1.00 98.44 94 ASN A N 1
ATOM 740 C CA . ASN A 1 94 ? -2.679 -5.244 -6.993 1.00 98.44 94 ASN A CA 1
ATOM 741 C C . ASN A 1 94 ? -3.382 -6.020 -5.869 1.00 98.44 94 ASN A C 1
ATOM 743 O O . ASN A 1 94 ? -4.174 -6.932 -6.115 1.00 98.44 94 ASN A O 1
ATOM 747 N N . LEU A 1 95 ? -3.073 -5.665 -4.624 1.00 97.38 95 LEU A N 1
ATOM 748 C CA . LEU A 1 95 ? -3.596 -6.312 -3.421 1.00 97.38 95 LEU A CA 1
ATOM 749 C C . LEU A 1 95 ? -5.038 -5.894 -3.111 1.00 97.38 95 LEU A C 1
ATOM 751 O O . LEU A 1 95 ? -5.773 -6.675 -2.510 1.00 97.38 95 LEU A O 1
ATOM 755 N N . SER A 1 96 ? -5.454 -4.694 -3.526 1.00 94.06 96 SER A N 1
ATOM 756 C CA . SER A 1 96 ? -6.817 -4.194 -3.302 1.00 94.06 96 SER A CA 1
ATOM 757 C C . SER A 1 96 ? -7.851 -4.905 -4.175 1.00 94.06 96 SER A C 1
ATOM 759 O O . SER A 1 96 ? -8.975 -5.132 -3.732 1.00 94.06 96 SER A O 1
ATOM 761 N N . ASP A 1 97 ? -7.481 -5.263 -5.403 1.00 93.81 97 ASP A N 1
ATOM 762 C CA . ASP A 1 97 ? -8.363 -5.934 -6.368 1.00 93.81 97 ASP A CA 1
ATOM 763 C C . ASP A 1 97 ? -7.996 -7.411 -6.580 1.00 93.81 97 ASP A C 1
ATOM 765 O O . ASP A 1 97 ? -8.664 -8.117 -7.333 1.00 93.81 97 ASP A O 1
ATOM 769 N N . ASN A 1 98 ? -6.934 -7.879 -5.919 1.00 96.19 98 ASN A N 1
ATOM 770 C CA . ASN A 1 98 ? -6.390 -9.231 -6.016 1.00 96.19 98 ASN A CA 1
ATOM 771 C C . ASN A 1 98 ? -6.174 -9.713 -7.464 1.00 96.19 98 ASN A C 1
ATOM 773 O O . ASN A 1 98 ? -6.637 -10.785 -7.862 1.00 96.19 98 ASN A O 1
ATOM 777 N N . ARG A 1 99 ? -5.456 -8.913 -8.254 1.00 97.62 99 ARG A N 1
ATOM 778 C CA . ARG A 1 99 ? -5.117 -9.216 -9.651 1.00 97.62 99 ARG A CA 1
ATOM 779 C C . ARG A 1 99 ? -3.729 -8.701 -10.000 1.00 97.62 99 ARG A C 1
ATOM 781 O O . ARG A 1 99 ? -3.235 -7.768 -9.374 1.00 97.62 99 ARG A O 1
ATOM 788 N N . GLN A 1 100 ? -3.122 -9.267 -11.034 1.00 98.31 100 GLN A N 1
ATOM 789 C CA . GLN A 1 100 ? -1.898 -8.714 -11.607 1.00 98.31 100 GLN A CA 1
ATOM 790 C C . GLN A 1 100 ? -2.193 -7.362 -12.276 1.00 98.31 100 GLN A C 1
ATOM 792 O O . GLN A 1 100 ? -3.197 -7.215 -12.979 1.00 98.31 100 GLN A O 1
ATOM 797 N N . ALA A 1 101 ? -1.337 -6.379 -12.015 1.00 98.44 101 ALA A N 1
ATOM 798 C CA . ALA A 1 101 ? -1.298 -5.109 -12.723 1.00 98.44 101 ALA A CA 1
ATOM 799 C C . ALA A 1 101 ? -0.270 -5.199 -13.855 1.00 98.44 101 ALA A C 1
ATOM 801 O O . ALA A 1 101 ? 0.732 -5.905 -13.738 1.00 98.44 101 ALA A O 1
ATOM 802 N N . GLU A 1 102 ? -0.520 -4.482 -14.946 1.00 98.44 102 GLU A N 1
ATOM 803 C CA . GLU A 1 102 ? 0.450 -4.379 -16.033 1.00 98.44 102 GLU A CA 1
ATOM 804 C C . GLU A 1 102 ? 1.505 -3.316 -15.710 1.00 98.44 102 GLU A C 1
ATOM 806 O O . GLU A 1 102 ? 1.278 -2.430 -14.883 1.00 98.44 102 GLU A O 1
ATOM 811 N N . VAL A 1 103 ? 2.654 -3.384 -16.383 1.00 98.38 103 VAL A N 1
ATOM 812 C CA . VAL A 1 103 ? 3.752 -2.428 -16.203 1.00 98.38 103 VAL A CA 1
ATOM 813 C C . VAL A 1 103 ? 4.315 -1.932 -17.533 1.00 98.38 103 VAL A C 1
ATOM 815 O O . VAL A 1 103 ? 4.214 -2.609 -18.560 1.00 98.38 103 VAL A O 1
ATOM 818 N N . GLU A 1 104 ? 4.946 -0.759 -17.502 1.00 98.12 104 GLU A N 1
ATOM 819 C CA . GLU A 1 104 ? 5.788 -0.231 -18.579 1.00 98.12 104 GLU A CA 1
ATOM 820 C C . GLU A 1 104 ? 7.179 0.117 -18.066 1.00 98.12 104 GLU A C 1
ATOM 822 O O . GLU A 1 104 ? 7.280 0.879 -17.115 1.00 98.12 104 GLU A O 1
ATOM 827 N N . VAL A 1 105 ? 8.238 -0.393 -18.697 1.00 98.44 105 VAL A N 1
ATOM 828 C CA . VAL A 1 105 ? 9.627 -0.056 -18.342 1.00 98.44 105 VAL A CA 1
ATOM 829 C C . VAL A 1 105 ? 10.094 1.134 -19.173 1.00 98.44 105 VAL A C 1
ATOM 831 O O . VAL A 1 105 ? 9.979 1.130 -20.396 1.00 98.44 105 VAL A O 1
ATOM 834 N N . TRP A 1 106 ? 10.656 2.134 -18.509 1.00 97.38 106 TRP A N 1
ATOM 835 C CA . TRP A 1 106 ? 11.383 3.244 -19.110 1.00 97.38 106 TRP A CA 1
ATOM 836 C C . TRP A 1 106 ? 12.870 2.904 -19.104 1.00 97.38 106 TRP A C 1
ATOM 838 O O . TRP A 1 106 ? 13.584 3.214 -18.155 1.00 97.38 106 TRP A O 1
ATOM 848 N N . ASP A 1 107 ? 13.277 2.225 -20.172 1.00 97.06 107 ASP A N 1
ATOM 849 C CA . ASP A 1 107 ? 14.635 1.738 -20.415 1.00 97.06 107 ASP A CA 1
ATOM 850 C C . ASP A 1 107 ? 15.565 2.913 -20.761 1.00 97.06 107 ASP A C 1
ATOM 852 O O . ASP A 1 107 ? 15.592 3.400 -21.897 1.00 97.06 107 ASP A O 1
ATOM 856 N N . ASN A 1 108 ? 16.267 3.422 -19.750 1.00 96.12 108 ASN A N 1
ATOM 857 C CA . ASN A 1 108 ? 17.117 4.605 -19.855 1.00 96.12 108 ASN A CA 1
ATOM 858 C C . ASN A 1 108 ? 18.491 4.269 -20.447 1.00 96.12 108 ASN A C 1
ATOM 860 O O . ASN A 1 108 ? 19.123 5.137 -21.059 1.00 96.12 108 ASN A O 1
ATOM 864 N N . ASP A 1 109 ? 18.964 3.035 -20.258 1.00 96.44 109 ASP A N 1
ATOM 865 C CA . ASP A 1 109 ? 20.270 2.573 -20.732 1.00 96.44 109 ASP A CA 1
ATOM 866 C C . ASP A 1 109 ? 20.207 1.806 -22.070 1.00 96.44 109 ASP A C 1
ATOM 868 O O . ASP A 1 109 ? 21.243 1.556 -22.695 1.00 96.44 109 ASP A O 1
ATOM 872 N N . GLY A 1 110 ? 19.003 1.504 -22.564 1.00 96.75 110 GLY A N 1
ATOM 873 C CA . GLY A 1 110 ? 18.768 0.788 -23.815 1.00 96.75 110 GLY A CA 1
ATOM 874 C C . GLY A 1 110 ? 19.040 -0.716 -23.715 1.00 96.75 110 GLY A C 1
ATOM 875 O O . GLY A 1 110 ? 19.276 -1.361 -24.747 1.00 96.75 110 GLY A O 1
ATOM 876 N N . SER A 1 111 ? 19.056 -1.276 -22.503 1.00 96.94 111 SER A N 1
ATOM 877 C CA . SER A 1 111 ? 19.358 -2.683 -22.229 1.00 96.94 111 SER A CA 1
ATOM 878 C C . SER A 1 111 ? 18.275 -3.650 -22.709 1.00 96.94 111 SER A C 1
ATOM 880 O O . SER A 1 111 ? 18.555 -4.842 -22.879 1.00 96.94 111 SER A O 1
ATOM 882 N N . LYS A 1 112 ? 17.059 -3.160 -22.988 1.00 96.94 112 LYS A N 1
ATOM 883 C CA . LYS A 1 112 ? 15.870 -3.949 -23.355 1.00 96.94 112 LYS A CA 1
ATOM 884 C C . LYS A 1 112 ? 15.447 -4.952 -22.279 1.00 96.94 112 LYS A C 1
ATOM 886 O O . LYS A 1 112 ? 14.900 -6.011 -22.587 1.00 96.94 112 LYS A O 1
ATOM 891 N N . THR A 1 113 ? 15.700 -4.619 -21.024 1.00 97.12 113 THR A N 1
ATOM 892 C CA . THR A 1 113 ? 15.228 -5.299 -19.813 1.00 97.12 113 THR A CA 1
ATOM 893 C C . THR A 1 113 ? 15.120 -4.234 -18.715 1.00 97.12 113 THR A C 1
ATOM 895 O O . THR A 1 113 ? 15.410 -3.077 -18.972 1.00 97.12 113 THR A O 1
ATOM 898 N N . LEU A 1 114 ? 14.678 -4.590 -17.509 1.00 97.50 114 LEU A N 1
ATOM 899 C CA . LEU A 1 114 ? 14.800 -3.704 -16.351 1.00 97.50 114 LEU A CA 1
ATOM 900 C C . LEU A 1 114 ? 16.203 -3.837 -15.733 1.00 97.50 114 LEU A C 1
ATOM 902 O O . LEU A 1 114 ? 16.550 -4.921 -15.249 1.00 97.50 114 LEU A O 1
ATOM 906 N N . THR A 1 115 ? 16.990 -2.762 -15.733 1.00 97.19 115 THR A N 1
ATOM 907 C CA . THR A 1 115 ? 18.321 -2.668 -15.104 1.00 97.19 115 THR A CA 1
ATOM 908 C C . THR A 1 115 ? 18.409 -1.503 -14.121 1.00 97.19 115 THR A C 1
ATOM 910 O O . THR A 1 115 ? 17.531 -0.648 -14.024 1.00 97.19 115 THR A O 1
ATOM 913 N N . ILE A 1 116 ? 19.476 -1.495 -13.309 1.00 97.12 116 ILE A N 1
ATOM 914 C CA . ILE A 1 116 ? 19.732 -0.395 -12.371 1.00 97.12 116 ILE A CA 1
ATOM 915 C C . ILE A 1 116 ? 19.895 0.914 -13.152 1.00 97.12 116 ILE A C 1
ATOM 917 O O . ILE A 1 116 ? 20.803 1.025 -13.970 1.00 97.12 116 ILE A O 1
ATOM 921 N N . GLY A 1 117 ? 19.079 1.914 -12.821 1.00 96.75 117 GLY A N 1
ATOM 922 C CA . GLY A 1 117 ? 19.012 3.209 -13.508 1.00 96.75 117 GLY A CA 1
ATOM 923 C C . GLY A 1 117 ? 17.717 3.414 -14.298 1.00 96.75 117 GLY A C 1
ATOM 924 O O . GLY A 1 117 ? 17.433 4.540 -14.711 1.00 96.75 117 GLY A O 1
ATOM 925 N N . ASP A 1 118 ? 16.925 2.359 -14.465 1.00 97.88 118 ASP A N 1
ATOM 926 C CA . ASP A 1 118 ? 15.610 2.429 -15.087 1.00 97.88 118 ASP A CA 1
ATOM 927 C C . ASP A 1 118 ? 14.511 2.774 -14.082 1.00 97.88 118 ASP A C 1
ATOM 929 O O . ASP A 1 118 ? 14.673 2.736 -12.858 1.00 97.88 118 ASP A O 1
ATOM 933 N N . GLU A 1 119 ? 13.338 3.052 -14.634 1.00 97.88 119 GLU A N 1
ATOM 934 C CA . GLU A 1 119 ? 12.093 3.153 -13.887 1.00 97.88 119 GLU A CA 1
ATOM 935 C C . GLU A 1 119 ? 11.029 2.309 -14.578 1.00 97.88 119 GLU A C 1
ATOM 937 O O . GLU A 1 119 ? 11.094 2.070 -15.783 1.00 97.88 119 GLU A O 1
ATOM 942 N N . PHE A 1 120 ? 9.995 1.903 -13.854 1.00 98.25 120 PHE A N 1
ATOM 943 C CA . PHE A 1 120 ? 8.806 1.341 -14.480 1.00 98.25 120 PHE A CA 1
ATOM 944 C C . PHE A 1 120 ? 7.534 1.948 -13.906 1.00 98.25 120 PHE A C 1
ATOM 946 O O . PHE A 1 120 ? 7.471 2.321 -12.740 1.00 98.25 120 PHE A O 1
ATOM 953 N N . THR A 1 121 ? 6.504 2.050 -14.735 1.00 98.50 121 THR A N 1
ATOM 954 C CA . THR A 1 121 ? 5.197 2.576 -14.352 1.00 98.50 121 THR A CA 1
ATOM 955 C C . THR A 1 121 ? 4.202 1.441 -14.200 1.00 98.50 121 THR A C 1
ATOM 957 O O . THR A 1 121 ? 4.087 0.595 -15.085 1.00 98.50 121 THR A O 1
ATOM 960 N N . ILE A 1 122 ? 3.439 1.450 -13.112 1.00 98.62 122 ILE A N 1
ATOM 961 C CA . ILE A 1 122 ? 2.290 0.561 -12.922 1.00 98.62 122 ILE A CA 1
ATOM 962 C C . ILE A 1 122 ? 1.106 1.087 -13.747 1.00 98.62 122 ILE A C 1
ATOM 964 O O . ILE A 1 122 ? 0.840 2.292 -13.784 1.00 98.62 122 ILE A O 1
ATOM 968 N N . ILE A 1 123 ? 0.391 0.182 -14.416 1.00 98.44 123 ILE A N 1
ATOM 969 C CA . ILE A 1 123 ? -0.735 0.489 -15.299 1.00 98.44 123 ILE A CA 1
ATOM 970 C C . ILE A 1 123 ? -2.034 -0.089 -14.744 1.00 98.44 123 ILE A C 1
ATOM 972 O O . ILE A 1 123 ? -2.116 -1.261 -14.376 1.00 98.44 123 ILE A O 1
ATOM 976 N N . GLU A 1 124 ? -3.076 0.740 -14.765 1.00 98.00 124 GLU A N 1
ATOM 977 C CA . GLU A 1 124 ? -4.439 0.372 -14.385 1.00 98.00 124 GLU A CA 1
ATOM 978 C C . GLU A 1 124 ? -5.467 0.788 -15.440 1.00 98.00 124 GLU A C 1
ATOM 980 O O . GLU A 1 124 ? -5.126 1.444 -16.421 1.00 98.00 124 GLU A O 1
ATOM 985 N N . TYR A 1 125 ? -6.732 0.396 -15.260 1.00 96.69 125 TYR A N 1
ATOM 986 C CA . TYR A 1 125 ? -7.767 0.514 -16.291 1.00 96.69 125 TYR A CA 1
ATOM 987 C C . TYR A 1 125 ? -9.034 1.203 -15.803 1.00 96.69 125 TYR A C 1
ATOM 989 O O . TYR A 1 125 ? -9.634 0.798 -14.810 1.00 96.69 125 TYR A O 1
ATOM 997 N N . ILE A 1 126 ? -9.498 2.192 -16.570 1.00 94.94 126 ILE A N 1
ATOM 998 C CA . ILE A 1 126 ? -10.852 2.745 -16.463 1.00 94.94 126 ILE A CA 1
ATOM 999 C C . ILE A 1 126 ? -11.626 2.322 -17.715 1.00 94.94 126 ILE A C 1
ATOM 1001 O O . ILE A 1 126 ? -11.496 2.933 -18.784 1.00 94.94 126 ILE A O 1
ATOM 1005 N N . GLY A 1 127 ? -12.413 1.251 -17.585 1.00 94.00 127 GLY A N 1
ATOM 1006 C CA . GLY A 1 127 ? -12.948 0.530 -18.743 1.00 94.00 127 GLY A CA 1
ATOM 1007 C C . GLY A 1 127 ? -11.796 -0.030 -19.579 1.00 94.00 127 GLY A C 1
ATOM 1008 O O . GLY A 1 127 ? -10.868 -0.607 -19.026 1.00 94.00 127 GLY A O 1
ATOM 1009 N N . ASP A 1 128 ? -11.804 0.217 -20.887 1.00 93.94 128 ASP A N 1
ATOM 1010 C CA . ASP A 1 128 ? -10.722 -0.220 -21.785 1.00 93.94 128 ASP A CA 1
ATOM 1011 C C . ASP A 1 128 ? -9.539 0.763 -21.849 1.00 93.94 128 ASP A C 1
ATOM 1013 O O . ASP A 1 128 ? -8.533 0.513 -22.518 1.00 93.94 128 ASP A O 1
ATOM 1017 N N . ASN A 1 129 ? -9.639 1.909 -21.168 1.00 95.44 129 ASN A N 1
ATOM 1018 C CA . ASN A 1 129 ? -8.603 2.932 -21.207 1.00 95.44 129 ASN A CA 1
ATOM 1019 C C . ASN A 1 129 ? -7.562 2.676 -20.125 1.00 95.44 129 ASN A C 1
ATOM 1021 O O . ASN A 1 129 ? -7.860 2.785 -18.933 1.00 95.44 129 ASN A O 1
ATOM 1025 N N . PHE A 1 130 ? -6.326 2.423 -20.546 1.00 96.44 130 PHE A N 1
ATOM 1026 C CA . PHE A 1 130 ? -5.217 2.322 -19.611 1.00 96.44 130 PHE A CA 1
ATOM 1027 C C . PHE A 1 130 ? -4.879 3.693 -18.996 1.00 96.44 130 PHE A C 1
ATOM 1029 O O . PHE A 1 130 ? -5.115 4.759 -19.585 1.00 96.44 130 PHE A O 1
ATOM 1036 N N . ARG A 1 131 ? -4.342 3.656 -17.783 1.00 97.75 131 ARG A N 1
ATOM 1037 C CA . ARG A 1 131 ? -3.893 4.794 -16.985 1.00 97.75 131 ARG A CA 1
ATOM 1038 C C . ARG A 1 131 ? -2.525 4.486 -16.414 1.00 97.75 131 ARG A C 1
ATOM 1040 O O . ARG A 1 131 ? -2.298 3.387 -15.918 1.00 97.75 131 ARG A O 1
ATOM 1047 N N . LEU A 1 132 ? -1.641 5.472 -16.472 1.00 97.94 132 LEU A N 1
ATOM 1048 C CA . LEU A 1 132 ? -0.366 5.429 -15.765 1.00 97.94 132 LEU A CA 1
ATOM 1049 C C . LEU A 1 132 ? -0.617 5.820 -14.309 1.00 97.94 132 LEU A C 1
ATOM 1051 O O . LEU A 1 132 ? -1.281 6.828 -14.065 1.00 97.94 132 LEU A O 1
ATOM 1055 N N . THR A 1 133 ? -0.140 5.036 -13.345 1.00 98.06 133 THR A N 1
ATOM 1056 C CA . THR A 1 133 ? -0.461 5.286 -11.932 1.00 98.06 133 THR A CA 1
ATOM 1057 C C . THR A 1 133 ? 0.753 5.761 -11.159 1.00 98.06 133 THR A C 1
ATOM 1059 O O . THR A 1 133 ? 0.862 6.949 -10.847 1.00 98.06 133 THR A O 1
ATOM 1062 N N . TYR A 1 134 ? 1.691 4.860 -10.908 1.00 98.31 134 TYR A N 1
ATOM 1063 C CA . TYR A 1 134 ? 2.864 5.107 -10.089 1.00 98.31 134 TYR A CA 1
ATOM 1064 C C . TYR A 1 134 ? 4.123 4.740 -10.855 1.00 98.31 134 TYR A C 1
ATOM 1066 O O . TYR A 1 134 ? 4.213 3.630 -11.379 1.00 98.31 134 TYR A O 1
ATOM 1074 N N . ASP A 1 135 ? 5.071 5.669 -10.902 1.00 98.06 135 ASP A N 1
ATOM 1075 C CA . ASP A 1 135 ? 6.435 5.401 -11.334 1.00 98.06 135 ASP A CA 1
ATOM 1076 C C . ASP A 1 135 ? 7.202 4.810 -10.146 1.00 98.06 135 ASP A C 1
ATOM 1078 O O . ASP A 1 135 ? 7.079 5.277 -9.009 1.00 98.06 135 ASP A O 1
ATOM 1082 N N . VAL A 1 136 ? 7.959 3.754 -10.422 1.00 98.44 136 VAL A N 1
ATOM 1083 C CA . VAL A 1 136 ? 8.768 3.000 -9.471 1.00 98.44 136 VAL A CA 1
ATOM 1084 C C . VAL A 1 136 ? 10.208 3.038 -9.959 1.00 98.44 136 VAL A C 1
ATOM 1086 O O . VAL A 1 136 ? 10.500 2.579 -11.066 1.00 98.44 136 VAL A O 1
ATOM 1089 N N . THR A 1 137 ? 11.107 3.585 -9.147 1.00 97.75 137 THR A N 1
ATOM 1090 C CA . THR A 1 137 ? 12.529 3.637 -9.495 1.00 97.75 137 THR A CA 1
ATOM 1091 C C . THR A 1 137 ? 13.190 2.287 -9.291 1.00 97.75 137 THR A C 1
ATOM 1093 O O . THR A 1 137 ? 12.846 1.539 -8.374 1.00 97.75 137 THR A O 1
ATOM 1096 N N . TYR A 1 138 ? 14.181 1.990 -10.122 1.00 97.75 138 TYR A N 1
ATOM 1097 C CA . TYR A 1 138 ? 15.044 0.831 -9.965 1.00 97.75 138 TYR A CA 1
ATOM 1098 C C . TYR A 1 138 ? 16.494 1.307 -9.892 1.00 97.75 138 TYR A C 1
ATOM 1100 O O . TYR A 1 138 ? 17.285 1.116 -10.809 1.00 97.75 138 TYR A O 1
ATOM 1108 N N . HIS A 1 139 ? 16.842 2.028 -8.824 1.00 96.88 139 HIS A N 1
ATOM 1109 C CA . HIS A 1 139 ? 18.118 2.737 -8.724 1.00 96.88 139 HIS A CA 1
ATOM 1110 C C . HIS A 1 139 ? 19.119 2.046 -7.793 1.00 96.88 139 HIS A C 1
ATOM 1112 O O . HIS A 1 139 ? 18.781 1.205 -6.958 1.00 96.88 139 HIS A O 1
ATOM 1118 N N . ALA A 1 140 ? 20.392 2.417 -7.949 1.00 96.00 140 ALA A N 1
ATOM 1119 C CA . ALA A 1 140 ? 21.447 2.007 -7.035 1.00 96.00 140 ALA A CA 1
ATOM 1120 C C . ALA A 1 140 ? 21.181 2.562 -5.619 1.00 96.00 140 ALA A C 1
ATOM 1122 O O . ALA A 1 140 ? 20.511 3.588 -5.490 1.00 96.00 140 ALA A O 1
ATOM 1123 N N . PRO A 1 141 ? 21.723 1.930 -4.561 1.00 95.94 141 PRO A N 1
ATOM 1124 C CA . PRO A 1 141 ? 21.557 2.416 -3.195 1.00 95.94 141 PRO A CA 1
ATOM 1125 C C . PRO A 1 141 ? 22.052 3.861 -3.046 1.00 95.94 141 PRO A C 1
ATOM 1127 O O . PRO A 1 141 ? 23.086 4.229 -3.603 1.00 95.94 141 PRO A O 1
ATOM 1130 N N . ILE A 1 142 ? 21.347 4.667 -2.246 1.00 90.94 142 ILE A N 1
ATOM 1131 C CA . ILE A 1 142 ? 21.692 6.084 -2.009 1.00 90.94 142 ILE A CA 1
ATOM 1132 C C . ILE A 1 142 ? 23.020 6.231 -1.239 1.00 90.94 142 ILE A C 1
ATOM 1134 O O . ILE A 1 142 ? 23.693 7.260 -1.332 1.00 90.94 142 ILE A O 1
ATOM 1138 N N . GLU A 1 143 ? 23.411 5.219 -0.460 1.00 91.81 143 GLU A N 1
ATOM 1139 C CA . GLU A 1 143 ? 24.640 5.252 0.332 1.00 91.81 143 GLU A CA 1
ATOM 1140 C C . GLU A 1 143 ? 25.891 5.269 -0.563 1.00 91.81 143 GLU A C 1
ATOM 1142 O O . GLU A 1 143 ? 26.136 4.373 -1.372 1.00 91.81 143 GLU A O 1
ATOM 1147 N N . ALA A 1 144 ? 26.721 6.301 -0.391 1.00 87.75 144 ALA A N 1
ATOM 1148 C CA . ALA A 1 144 ? 27.924 6.489 -1.190 1.00 87.75 144 ALA A CA 1
ATOM 1149 C C . ALA A 1 144 ? 28.910 5.322 -1.008 1.00 87.75 144 ALA A C 1
ATOM 1151 O O . ALA A 1 144 ? 29.389 5.059 0.092 1.00 87.75 144 ALA A O 1
ATOM 1152 N N . GLY A 1 145 ? 29.254 4.659 -2.115 1.00 87.69 145 GLY A N 1
ATOM 1153 C CA . GLY A 1 145 ? 30.171 3.516 -2.118 1.00 87.69 145 GLY A CA 1
ATOM 1154 C C . GLY A 1 145 ? 29.519 2.175 -1.767 1.00 87.69 145 GLY A C 1
ATOM 1155 O O . GLY A 1 145 ? 30.215 1.159 -1.778 1.00 87.69 145 GLY A O 1
ATOM 1156 N N . ALA A 1 146 ? 28.208 2.139 -1.503 1.00 93.12 146 ALA A N 1
ATOM 1157 C CA . ALA A 1 146 ? 27.490 0.883 -1.342 1.00 93.12 146 ALA A CA 1
ATOM 1158 C C . ALA A 1 146 ? 27.473 0.095 -2.660 1.00 93.12 146 ALA A C 1
ATOM 1160 O O . ALA A 1 146 ? 27.257 0.640 -3.743 1.00 93.12 146 ALA A O 1
ATOM 1161 N N . THR A 1 147 ? 27.701 -1.215 -2.565 1.00 94.94 147 THR A N 1
ATOM 1162 C CA . THR A 1 147 ? 27.554 -2.118 -3.711 1.00 94.94 147 THR A CA 1
ATOM 1163 C C . THR A 1 147 ? 26.078 -2.508 -3.846 1.00 94.94 147 THR A C 1
ATOM 1165 O O . THR A 1 147 ? 25.496 -2.951 -2.851 1.00 94.94 147 THR A O 1
ATOM 1168 N N . PRO A 1 148 ? 25.458 -2.365 -5.033 1.00 95.94 148 PRO A N 1
ATOM 1169 C CA . PRO A 1 148 ? 24.079 -2.794 -5.240 1.00 95.94 148 PRO A CA 1
ATOM 1170 C C . PRO A 1 148 ? 23.908 -4.306 -5.030 1.00 95.94 148 PRO A C 1
ATOM 1172 O O . PRO A 1 148 ? 24.556 -5.111 -5.700 1.00 95.94 148 PRO A O 1
ATOM 1175 N N . ASN A 1 149 ? 23.013 -4.679 -4.121 1.00 95.94 149 ASN A N 1
ATOM 1176 C CA . ASN A 1 149 ? 22.469 -6.017 -3.938 1.00 95.94 149 ASN A CA 1
ATOM 1177 C C . ASN A 1 149 ? 21.129 -6.081 -4.675 1.00 95.94 149 ASN A C 1
ATOM 1179 O O . ASN A 1 149 ? 20.176 -5.406 -4.289 1.00 95.94 149 ASN A O 1
ATOM 1183 N N . GLN A 1 150 ? 21.084 -6.851 -5.760 1.00 96.38 150 GLN A N 1
ATOM 1184 C CA . GLN A 1 150 ? 19.885 -7.007 -6.581 1.00 96.38 150 GLN A CA 1
ATOM 1185 C C . GLN A 1 150 ? 18.824 -7.840 -5.841 1.00 96.38 150 GLN A C 1
ATOM 1187 O O . GLN A 1 150 ? 19.192 -8.773 -5.123 1.00 96.38 150 GLN A O 1
ATOM 1192 N N . PRO A 1 151 ? 17.525 -7.589 -6.078 1.00 97.25 151 PRO A N 1
ATOM 1193 C CA . PRO A 1 151 ? 16.448 -8.445 -5.602 1.00 97.25 151 PRO A CA 1
ATOM 1194 C C . PRO A 1 151 ? 16.633 -9.874 -6.104 1.00 97.25 151 PRO A C 1
ATOM 1196 O O . PRO A 1 151 ? 16.901 -10.102 -7.287 1.00 97.25 151 PRO A O 1
ATOM 1199 N N . GLN A 1 152 ? 16.490 -10.831 -5.197 1.00 97.94 152 GLN A N 1
ATOM 1200 C CA . GLN A 1 152 ? 16.593 -12.251 -5.494 1.00 97.94 152 GLN A CA 1
ATOM 1201 C C . GLN A 1 152 ? 15.213 -12.853 -5.800 1.00 97.94 152 GLN A C 1
ATOM 1203 O O . GLN A 1 152 ? 14.177 -12.290 -5.430 1.00 97.94 152 GLN A O 1
ATOM 1208 N N . PRO A 1 153 ? 15.156 -14.013 -6.478 1.00 98.12 153 PRO A N 1
ATOM 1209 C CA . PRO A 1 153 ? 13.897 -14.708 -6.712 1.00 98.12 153 PRO A CA 1
ATOM 1210 C C . PRO A 1 153 ? 13.164 -14.996 -5.394 1.00 98.12 153 PRO A C 1
ATOM 1212 O O . PRO A 1 153 ? 13.720 -15.605 -4.482 1.00 98.12 153 PRO A O 1
ATOM 1215 N N . GLY A 1 154 ? 11.899 -14.584 -5.305 1.00 97.62 154 GLY A N 1
ATOM 1216 C CA . GLY A 1 154 ? 11.083 -14.703 -4.093 1.00 97.62 154 GLY A CA 1
ATOM 1217 C C . GLY A 1 154 ? 11.056 -13.451 -3.212 1.00 97.62 154 GLY A C 1
ATOM 1218 O O . GLY A 1 154 ? 10.193 -13.373 -2.331 1.00 97.62 154 GLY A O 1
ATOM 1219 N N . ASP A 1 155 ? 11.913 -12.463 -3.479 1.00 98.56 155 ASP A N 1
ATOM 1220 C CA . ASP A 1 155 ? 11.857 -11.163 -2.815 1.00 98.56 155 ASP A CA 1
ATOM 1221 C C . ASP A 1 155 ? 10.566 -10.424 -3.162 1.00 98.56 155 ASP A C 1
ATOM 1223 O O . ASP A 1 155 ? 9.947 -10.615 -4.221 1.00 98.56 155 ASP A O 1
ATOM 1227 N N . LYS A 1 156 ? 10.150 -9.560 -2.235 1.00 98.62 156 LYS A N 1
ATOM 1228 C CA . LYS A 1 156 ? 8.903 -8.811 -2.341 1.00 98.62 156 LYS A CA 1
ATOM 1229 C C . LYS A 1 156 ? 9.079 -7.383 -1.867 1.00 98.62 156 LYS A C 1
ATOM 1231 O O . LYS A 1 156 ? 9.522 -7.154 -0.742 1.00 98.62 156 LYS A O 1
ATOM 1236 N N . PHE A 1 157 ? 8.630 -6.441 -2.684 1.00 98.69 157 PHE A N 1
ATOM 1237 C CA . PHE A 1 157 ? 8.533 -5.032 -2.322 1.00 98.69 157 PHE A CA 1
ATOM 1238 C C . PHE A 1 157 ? 7.063 -4.625 -2.222 1.00 98.69 157 PHE A C 1
ATOM 1240 O O . PHE A 1 157 ? 6.270 -4.888 -3.126 1.00 98.69 157 PHE A O 1
ATOM 1247 N N . LEU A 1 158 ? 6.687 -4.003 -1.112 1.00 98.56 158 LEU A N 1
ATOM 1248 C CA . LEU A 1 158 ? 5.325 -3.579 -0.824 1.00 98.56 158 LEU A CA 1
ATOM 1249 C C . LEU A 1 158 ? 5.178 -2.082 -1.087 1.00 98.56 158 LEU A C 1
ATOM 1251 O O . LEU A 1 158 ? 5.925 -1.280 -0.538 1.00 98.56 158 LEU A O 1
ATOM 1255 N N . ILE A 1 159 ? 4.157 -1.715 -1.855 1.00 98.50 159 ILE A N 1
ATOM 1256 C CA . ILE A 1 159 ? 3.706 -0.339 -2.055 1.00 98.50 159 ILE A CA 1
ATOM 1257 C C . ILE A 1 159 ? 2.409 -0.163 -1.279 1.00 98.50 159 ILE A C 1
ATOM 1259 O O . ILE A 1 159 ? 1.407 -0.829 -1.563 1.00 98.50 159 ILE A O 1
ATOM 1263 N N . ARG A 1 160 ? 2.426 0.744 -0.304 1.00 97.50 160 ARG A N 1
ATOM 1264 C CA . ARG A 1 160 ? 1.242 1.121 0.468 1.00 97.50 160 ARG A CA 1
ATOM 1265 C C . ARG A 1 160 ? 0.719 2.468 0.016 1.00 97.50 160 ARG A C 1
ATOM 1267 O O . ARG A 1 160 ? 1.479 3.414 -0.171 1.00 97.50 160 ARG A O 1
ATOM 1274 N N . THR A 1 161 ? -0.597 2.564 -0.100 1.00 96.50 161 THR A N 1
ATOM 1275 C CA . THR A 1 161 ? -1.303 3.809 -0.382 1.00 96.50 161 THR A CA 1
ATOM 1276 C C . THR A 1 161 ? -2.252 4.165 0.752 1.00 96.50 161 THR A C 1
ATOM 1278 O O . THR A 1 161 ? -3.003 3.323 1.257 1.00 96.50 161 THR A O 1
ATOM 1281 N N . LYS A 1 162 ? -2.250 5.451 1.102 1.00 94.50 162 LYS A N 1
ATOM 1282 C CA . LYS A 1 162 ? -3.383 6.111 1.746 1.00 94.50 162 LYS A CA 1
ATOM 1283 C C . LYS A 1 162 ? -4.498 6.216 0.727 1.00 94.50 162 LYS A C 1
ATOM 1285 O O . LYS A 1 162 ? -4.239 6.579 -0.424 1.00 94.50 162 LYS A O 1
ATOM 1290 N N . LYS A 1 163 ? -5.710 5.845 1.117 1.00 92.62 163 LYS A N 1
ATOM 1291 C CA . LYS A 1 163 ? -6.847 5.753 0.199 1.00 92.62 163 LYS A CA 1
ATOM 1292 C C . LYS A 1 163 ? -8.164 5.840 0.962 1.00 92.62 163 LYS A C 1
ATOM 1294 O O . LYS A 1 163 ? -8.296 5.190 1.999 1.00 92.62 163 LYS A O 1
ATOM 1299 N N . PRO A 1 164 ? -9.142 6.611 0.455 1.00 89.25 164 PRO A N 1
ATOM 1300 C CA . PRO A 1 164 ? -10.464 6.629 1.050 1.00 89.25 164 PRO A CA 1
ATOM 1301 C C . PRO A 1 164 ? -11.103 5.237 1.019 1.00 89.25 164 PRO A C 1
ATOM 1303 O O . PRO A 1 164 ? -10.875 4.477 0.074 1.00 89.25 164 PRO A O 1
ATOM 1306 N N . PHE A 1 165 ? -11.967 4.938 1.990 1.00 86.25 165 PHE A N 1
ATOM 1307 C CA . PHE A 1 165 ? -12.867 3.787 1.890 1.00 86.25 165 PHE A CA 1
ATOM 1308 C C . PHE A 1 165 ? -13.699 3.871 0.614 1.00 86.25 165 PHE A C 1
ATOM 1310 O O . PHE A 1 165 ? -14.190 4.942 0.238 1.00 86.25 165 PHE A O 1
ATOM 1317 N N . ARG A 1 166 ? -13.870 2.724 -0.036 1.00 83.31 166 ARG A N 1
ATOM 1318 C CA . ARG A 1 166 ? -14.672 2.574 -1.248 1.00 83.31 166 ARG A CA 1
ATOM 1319 C C . ARG A 1 166 ? -15.971 1.837 -0.952 1.00 83.31 166 ARG A C 1
ATOM 1321 O O . ARG A 1 166 ? -16.167 1.261 0.117 1.00 83.31 166 ARG A O 1
ATOM 1328 N N . GLU A 1 167 ? -16.879 1.864 -1.920 1.00 81.19 167 GLU A N 1
ATOM 1329 C CA . GLU A 1 167 ? -18.112 1.089 -1.837 1.00 81.19 167 GLU A CA 1
ATOM 1330 C C . GLU A 1 167 ? -17.797 -0.400 -1.617 1.00 81.19 167 GLU A C 1
ATOM 1332 O O . GLU A 1 167 ? -16.957 -0.978 -2.308 1.00 81.19 167 GLU A O 1
ATOM 1337 N N . GLY A 1 168 ? -18.462 -1.007 -0.632 1.00 81.06 168 GLY A N 1
ATOM 1338 C CA . GLY A 1 168 ? -18.248 -2.401 -0.239 1.00 81.06 168 GLY A CA 1
ATOM 1339 C C . GLY A 1 168 ? -17.287 -2.603 0.936 1.00 81.06 168 GLY A C 1
ATOM 1340 O O . GLY A 1 168 ? -17.289 -3.692 1.513 1.00 81.06 168 GLY A O 1
ATOM 1341 N N . ASP A 1 169 ? -16.532 -1.582 1.351 1.00 82.31 169 ASP A N 1
ATOM 1342 C CA . ASP A 1 169 ? -15.730 -1.661 2.573 1.00 82.31 169 ASP A CA 1
ATOM 1343 C C . ASP A 1 169 ? -16.646 -1.659 3.809 1.00 82.31 169 ASP A C 1
ATOM 1345 O O . ASP A 1 169 ? -17.550 -0.831 3.940 1.00 82.31 169 ASP A O 1
ATOM 1349 N N . TYR A 1 170 ? -16.418 -2.586 4.743 1.00 80.75 170 TYR A N 1
ATOM 1350 C CA . TYR A 1 170 ? -17.158 -2.643 6.003 1.00 80.75 170 TYR A CA 1
ATOM 1351 C C . TYR A 1 170 ? -16.262 -3.037 7.173 1.00 80.75 170 TYR A C 1
ATOM 1353 O O . TYR A 1 170 ? -15.353 -3.859 7.056 1.00 80.75 170 TYR A O 1
ATOM 1361 N N . PHE A 1 171 ? -16.580 -2.491 8.344 1.00 77.88 171 PHE A N 1
ATOM 1362 C CA . PHE A 1 171 ? -15.973 -2.886 9.607 1.00 77.88 171 PHE A CA 1
ATOM 1363 C C . PHE A 1 171 ? -16.919 -3.813 10.359 1.00 77.88 171 PHE A C 1
ATOM 1365 O O . PHE A 1 171 ? -18.112 -3.533 10.486 1.00 77.88 171 PHE A O 1
ATOM 1372 N N . ARG A 1 172 ? -16.390 -4.919 10.887 1.00 82.00 172 ARG A N 1
ATOM 1373 C CA . ARG A 1 172 ? -17.149 -5.834 11.740 1.00 82.00 172 ARG A CA 1
ATOM 1374 C C . ARG A 1 172 ? -16.507 -5.908 13.111 1.00 82.00 172 ARG A C 1
ATOM 1376 O O . ARG A 1 172 ? -15.359 -6.318 13.248 1.00 82.00 172 ARG A O 1
ATOM 1383 N N . PHE A 1 173 ? -17.296 -5.578 14.123 1.00 78.75 173 PHE A N 1
ATOM 1384 C CA . PHE A 1 173 ? -16.918 -5.713 15.520 1.00 78.75 173 PHE A CA 1
ATOM 1385 C C . PHE A 1 173 ? -17.738 -6.833 16.156 1.00 78.75 173 PHE A C 1
ATOM 1387 O O . PHE A 1 173 ? -18.918 -7.003 15.853 1.00 78.75 173 PHE A O 1
ATOM 1394 N N . SER A 1 174 ? -17.111 -7.601 17.043 1.00 81.38 174 SER A N 1
ATOM 1395 C CA . SER A 1 174 ? -17.794 -8.589 17.875 1.00 81.38 174 SER A CA 1
ATOM 1396 C C . SER A 1 174 ? -17.403 -8.370 19.325 1.00 81.38 174 SER A C 1
ATOM 1398 O O . SER A 1 174 ? -16.220 -8.437 19.665 1.00 81.38 174 SER A O 1
ATOM 1400 N N . THR A 1 175 ? -18.388 -8.138 20.180 1.00 78.62 175 THR A N 1
ATOM 1401 C CA . THR A 1 175 ? -18.194 -8.024 21.623 1.00 78.62 175 THR A CA 1
ATOM 1402 C C . THR A 1 175 ? -18.522 -9.347 22.305 1.00 78.62 175 THR A C 1
ATOM 1404 O O . THR A 1 175 ? -19.210 -10.216 21.765 1.00 78.62 175 THR A O 1
ATOM 1407 N N . ARG A 1 176 ? -17.995 -9.525 23.515 1.00 80.75 176 ARG A N 1
ATOM 1408 C CA . ARG A 1 176 ? -18.413 -10.595 24.421 1.00 80.75 176 ARG A CA 1
ATOM 1409 C C . ARG A 1 176 ? -19.015 -9.938 25.648 1.00 80.75 176 ARG A C 1
ATOM 1411 O O . ARG A 1 176 ? -18.429 -9.000 26.183 1.00 80.75 176 ARG A O 1
ATOM 1418 N N . ALA A 1 177 ? -20.168 -10.435 26.084 1.00 81.69 177 ALA A N 1
ATOM 1419 C CA . ALA A 1 177 ? -20.808 -9.937 27.290 1.00 81.69 177 ALA A CA 1
ATOM 1420 C C . ALA A 1 177 ? -19.865 -10.075 28.494 1.00 81.69 177 ALA A C 1
ATOM 1422 O O . ALA A 1 177 ? -19.137 -11.067 28.620 1.00 81.69 177 ALA A O 1
ATOM 1423 N N . ALA A 1 178 ? -19.910 -9.090 29.391 1.00 78.44 178 ALA A N 1
ATOM 1424 C CA . ALA A 1 178 ? -19.260 -9.212 30.685 1.00 78.44 178 ALA A CA 1
ATOM 1425 C C . ALA A 1 178 ? -19.832 -10.436 31.418 1.00 78.44 178 ALA A C 1
ATOM 1427 O O . ALA A 1 178 ? -21.050 -10.611 31.492 1.00 78.44 178 ALA A O 1
ATOM 1428 N N . ARG A 1 179 ? -18.953 -11.284 31.958 1.00 82.38 179 ARG A N 1
ATOM 1429 C CA . ARG A 1 179 ? -19.333 -12.443 32.773 1.00 82.38 179 ARG A CA 1
ATOM 1430 C C . ARG A 1 179 ? -18.696 -12.349 34.148 1.00 82.38 179 ARG A C 1
ATOM 1432 O O . ARG A 1 179 ? -17.598 -11.818 34.293 1.00 82.38 179 ARG A O 1
ATOM 1439 N N . VAL A 1 180 ? -19.379 -12.909 35.137 1.00 82.38 180 VAL A N 1
ATOM 1440 C CA . VAL A 1 180 ? -18.787 -13.174 36.448 1.00 82.38 180 VAL A CA 1
ATOM 1441 C C . VAL A 1 180 ? -18.079 -14.518 36.366 1.00 82.38 180 VAL A C 1
ATOM 1443 O O . VAL A 1 180 ? -18.689 -15.521 36.000 1.00 82.38 180 VAL A O 1
ATOM 1446 N N . GLU A 1 181 ? -16.792 -14.537 36.691 1.00 84.88 181 GLU A N 1
ATOM 1447 C CA . GLU A 1 181 ? -16.039 -15.779 36.844 1.00 84.88 181 GLU A CA 1
ATOM 1448 C C . GLU A 1 181 ? -16.118 -16.230 38.300 1.00 84.88 181 GLU A C 1
ATOM 1450 O O . GLU A 1 181 ? -15.444 -15.676 39.168 1.00 84.88 181 GLU A O 1
ATOM 1455 N N . ASN A 1 182 ? -16.974 -17.217 38.574 1.00 85.44 182 ASN A N 1
ATOM 1456 C CA . ASN A 1 182 ? -17.222 -17.685 39.940 1.00 85.44 182 ASN A CA 1
ATOM 1457 C C . ASN A 1 182 ? -15.961 -18.272 40.590 1.00 85.44 182 ASN A C 1
ATOM 1459 O O . ASN A 1 182 ? -15.692 -17.969 41.745 1.00 85.44 182 ASN A O 1
ATOM 1463 N N . GLU A 1 183 ? -15.145 -19.019 39.844 1.00 87.69 183 GLU A N 1
ATOM 1464 C CA . GLU A 1 183 ? -13.876 -19.577 40.343 1.00 87.69 183 GLU A CA 1
ATOM 1465 C C . GLU A 1 183 ? -12.896 -18.468 40.762 1.00 87.69 183 GLU A C 1
ATOM 1467 O O . GLU A 1 183 ? -12.279 -18.512 41.830 1.00 87.69 183 GLU A O 1
ATOM 1472 N N . LEU A 1 184 ? -12.795 -17.406 39.957 1.00 86.62 184 LEU A N 1
ATOM 1473 C CA . LEU A 1 184 ? -11.985 -16.243 40.304 1.00 86.62 184 LEU A CA 1
ATOM 1474 C C . LEU A 1 184 ? -12.558 -15.520 41.530 1.00 86.62 184 LEU A C 1
ATOM 1476 O O . LEU A 1 184 ? -11.803 -15.133 42.420 1.00 86.62 184 LEU A O 1
ATOM 1480 N N . ALA A 1 185 ? -13.881 -15.364 41.609 1.00 85.50 185 ALA A N 1
ATOM 1481 C CA . ALA A 1 185 ? -14.535 -14.758 42.764 1.00 85.50 185 ALA A CA 1
ATOM 1482 C C . ALA A 1 185 ? -14.272 -15.557 44.054 1.00 85.50 185 ALA A C 1
ATOM 1484 O O . ALA A 1 185 ? -13.962 -14.953 45.080 1.00 85.50 185 ALA A O 1
ATOM 1485 N N . GLU A 1 186 ? -14.319 -16.892 43.998 1.00 86.69 186 GLU A N 1
ATOM 1486 C CA . GLU A 1 186 ? -14.017 -17.786 45.123 1.00 86.69 186 GLU A CA 1
ATOM 1487 C C . GLU A 1 186 ? -12.580 -17.612 45.622 1.00 86.69 186 GLU A C 1
ATOM 1489 O O . GLU A 1 186 ? -12.358 -17.385 46.814 1.00 86.69 186 GLU A O 1
ATOM 1494 N N . THR A 1 187 ? -11.595 -17.628 44.718 1.00 89.88 187 THR A N 1
ATOM 1495 C CA . THR A 1 187 ? -10.182 -17.429 45.100 1.00 89.88 187 THR A CA 1
ATOM 1496 C C . THR A 1 187 ? -9.921 -16.044 45.705 1.00 89.88 187 THR A C 1
ATOM 1498 O O . THR A 1 187 ? -9.030 -15.875 46.546 1.00 89.88 187 THR A O 1
ATOM 1501 N N . GLN A 1 188 ? -10.728 -15.046 45.336 1.00 91.62 188 GLN A N 1
ATOM 1502 C CA . GLN A 1 188 ? -10.621 -13.675 45.831 1.00 91.62 188 GLN A CA 1
ATOM 1503 C C . GLN A 1 188 ? -11.365 -13.417 47.147 1.00 91.62 188 GLN A C 1
ATOM 1505 O O . GLN A 1 188 ? -11.128 -12.370 47.750 1.00 91.62 188 GLN A O 1
ATOM 1510 N N . LEU A 1 189 ? -12.181 -14.353 47.656 1.00 90.06 189 LEU A N 1
ATOM 1511 C CA . LEU A 1 189 ? -12.871 -14.196 48.949 1.00 90.06 189 LEU A CA 1
ATOM 1512 C C . LEU A 1 189 ? -11.896 -13.940 50.107 1.00 90.06 189 LEU A C 1
ATOM 1514 O O . LEU A 1 189 ? -12.217 -13.205 51.037 1.00 90.06 189 LEU A O 1
ATOM 1518 N N . SER A 1 190 ? -10.676 -14.480 50.015 1.00 91.94 190 SER A N 1
ATOM 1519 C CA . SER A 1 190 ? -9.586 -14.247 50.975 1.00 91.94 190 SER A CA 1
ATOM 1520 C C . SER A 1 190 ? -9.159 -12.776 51.098 1.00 91.94 190 SER A C 1
ATOM 1522 O O . SER A 1 190 ? -8.530 -12.398 52.083 1.00 91.94 190 SER A O 1
ATOM 1524 N N . ARG A 1 191 ? -9.499 -11.933 50.114 1.00 94.06 191 ARG A N 1
ATOM 1525 C CA . ARG A 1 191 ? -9.185 -10.498 50.103 1.00 94.06 191 ARG A CA 1
ATOM 1526 C C . ARG A 1 191 ? -10.248 -9.652 50.799 1.00 94.06 191 ARG A C 1
ATOM 1528 O O . ARG A 1 191 ? -10.000 -8.463 51.015 1.00 94.06 191 ARG A O 1
ATOM 1535 N N . ILE A 1 192 ? -11.413 -10.222 51.125 1.00 93.50 192 ILE A N 1
ATOM 1536 C CA . ILE A 1 192 ? -12.475 -9.501 51.830 1.00 93.50 192 ILE A CA 1
ATOM 1537 C C . ILE A 1 192 ? -11.931 -9.052 53.180 1.00 93.50 192 ILE A C 1
ATOM 1539 O O . ILE A 1 192 ? -11.495 -9.858 53.999 1.00 93.50 192 ILE A O 1
ATOM 1543 N N . ALA A 1 193 ? -11.975 -7.746 53.411 1.00 92.31 193 ALA A N 1
ATOM 1544 C CA . ALA A 1 193 ? -11.490 -7.163 54.645 1.00 92.31 193 ALA A CA 1
ATOM 1545 C C . ALA A 1 193 ? -12.417 -6.045 55.111 1.00 92.31 193 ALA A C 1
ATOM 1547 O O . ALA A 1 193 ? -13.013 -5.325 54.309 1.00 92.31 193 ALA A O 1
ATOM 1548 N N . VAL A 1 194 ? -12.496 -5.892 56.430 1.00 91.38 194 VAL A N 1
ATOM 1549 C CA . VAL A 1 194 ? -13.050 -4.700 57.069 1.00 91.38 194 VAL A CA 1
ATOM 1550 C C . VAL A 1 194 ? -11.875 -3.820 57.448 1.00 91.38 194 VAL A C 1
ATOM 1552 O O . VAL A 1 194 ? -10.954 -4.291 58.116 1.00 91.38 194 VAL A O 1
ATOM 1555 N N . VAL A 1 195 ? -11.871 -2.565 57.006 1.00 89.31 195 VAL A N 1
ATOM 1556 C CA . VAL A 1 195 ? -10.759 -1.647 57.251 1.00 89.31 195 VAL A CA 1
ATOM 1557 C C . VAL A 1 195 ? -11.220 -0.338 57.908 1.00 89.31 195 VAL A C 1
ATOM 1559 O O . VAL A 1 195 ? -12.228 0.230 57.493 1.00 89.31 195 VAL A O 1
ATOM 1562 N N . PRO A 1 196 ? -10.470 0.175 58.901 1.00 84.06 196 PRO A N 1
ATOM 1563 C CA . PRO A 1 196 ? -9.353 -0.496 59.566 1.00 84.06 196 PRO A CA 1
ATOM 1564 C C . PRO A 1 196 ? -9.853 -1.562 60.564 1.00 84.06 196 PRO A C 1
ATOM 1566 O O . PRO A 1 196 ? -10.858 -1.373 61.248 1.00 84.06 196 PRO A O 1
ATOM 1569 N N . ASN A 1 197 ? -9.119 -2.669 60.670 1.00 84.31 197 ASN A N 1
ATOM 1570 C CA . ASN A 1 197 ? -9.339 -3.717 61.665 1.00 84.31 197 ASN A CA 1
ATOM 1571 C C . ASN A 1 197 ? -7.996 -4.049 62.347 1.00 84.31 197 ASN A C 1
ATOM 1573 O O . ASN A 1 197 ? -7.091 -4.507 61.648 1.00 84.31 197 ASN A O 1
ATOM 1577 N N . PRO A 1 198 ? -7.829 -3.823 63.666 1.00 74.69 198 PRO A N 1
ATOM 1578 C CA . PRO A 1 198 ? -8.806 -3.278 64.616 1.00 74.69 198 PRO A CA 1
ATOM 1579 C C . PRO A 1 198 ? -8.972 -1.747 64.516 1.00 74.69 198 PRO A C 1
ATOM 1581 O O . PRO A 1 198 ? -8.023 -1.009 64.245 1.00 74.69 198 PRO A O 1
ATOM 1584 N N . TYR A 1 199 ? -10.179 -1.243 64.793 1.00 77.88 199 TYR A N 1
ATOM 1585 C CA . TYR A 1 199 ? -10.481 0.197 64.789 1.00 77.88 199 TYR A CA 1
ATOM 1586 C C . TYR A 1 199 ? -10.057 0.867 66.115 1.00 77.88 199 TYR A C 1
ATOM 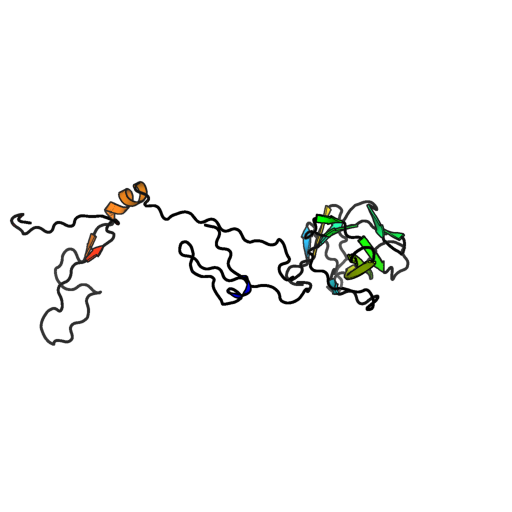1588 O O . TYR A 1 199 ? -10.886 1.172 66.969 1.00 77.88 199 TYR A O 1
ATOM 1596 N N . ILE A 1 200 ? -8.751 1.066 66.330 1.00 70.94 200 ILE A N 1
ATOM 1597 C CA . ILE A 1 200 ? -8.205 1.567 67.618 1.00 70.94 200 ILE A CA 1
ATOM 1598 C C . ILE A 1 200 ? -8.067 3.107 67.644 1.00 70.94 200 ILE A C 1
ATOM 1600 O O . ILE A 1 200 ? -8.088 3.747 68.703 1.00 70.94 200 ILE A O 1
ATOM 1604 N N . GLY A 1 201 ? -8.002 3.752 66.479 1.00 71.81 201 GLY A N 1
ATOM 1605 C CA . GLY A 1 201 ? -7.605 5.157 66.354 1.00 71.81 201 GLY A CA 1
ATOM 1606 C C . GLY A 1 201 ? -8.297 5.881 65.207 1.00 71.81 201 GLY A C 1
ATOM 1607 O O . GLY A 1 201 ? -9.510 6.089 65.249 1.00 71.81 201 GLY A O 1
ATOM 1608 N N . THR A 1 202 ? -7.488 6.279 64.230 1.00 68.12 202 THR A N 1
ATOM 1609 C CA . THR A 1 202 ? -7.887 6.868 62.951 1.00 68.12 202 THR A CA 1
ATOM 1610 C C . THR A 1 202 ? -7.140 6.155 61.827 1.00 68.12 202 THR A C 1
ATOM 1612 O O . THR A 1 202 ? -6.006 5.703 62.014 1.00 68.12 202 THR A O 1
ATOM 1615 N N . ALA A 1 203 ? -7.754 6.037 60.654 1.00 72.31 203 ALA A N 1
ATOM 1616 C CA . ALA A 1 203 ? -7.065 5.525 59.472 1.00 72.31 203 ALA A CA 1
ATOM 1617 C C . ALA A 1 203 ? -6.404 6.674 58.698 1.00 72.31 203 ALA A C 1
ATOM 1619 O O . ALA A 1 203 ? -6.933 7.781 58.644 1.00 72.31 203 ALA A O 1
ATOM 1620 N N . ARG A 1 204 ? -5.266 6.419 58.036 1.00 73.56 204 ARG A N 1
ATOM 1621 C CA . ARG A 1 204 ? -4.546 7.448 57.250 1.00 73.56 204 ARG A CA 1
ATOM 1622 C C . ARG A 1 204 ? -5.388 8.090 56.139 1.00 73.56 204 ARG A C 1
ATOM 1624 O O . ARG A 1 204 ? -5.067 9.189 55.706 1.00 73.56 204 ARG A O 1
ATOM 1631 N N . TRP A 1 205 ? -6.413 7.391 55.662 1.00 73.25 205 TRP A N 1
ATOM 1632 C CA . TRP A 1 205 ? -7.313 7.833 54.598 1.00 73.25 205 TRP A CA 1
ATOM 1633 C C . TRP A 1 205 ? -8.580 8.533 55.120 1.00 73.25 205 TRP A C 1
ATOM 1635 O O . TRP A 1 205 ? -9.355 9.059 54.321 1.00 73.25 205 TRP A O 1
ATOM 1645 N N . GLU A 1 206 ? -8.814 8.567 56.436 1.00 73.81 206 GLU A N 1
ATOM 1646 C CA . GLU A 1 206 ? -9.913 9.347 57.010 1.00 73.81 206 GLU A CA 1
ATOM 1647 C C . GLU A 1 206 ? -9.644 10.849 56.834 1.00 73.81 206 GLU A C 1
ATOM 1649 O O . GLU A 1 206 ? -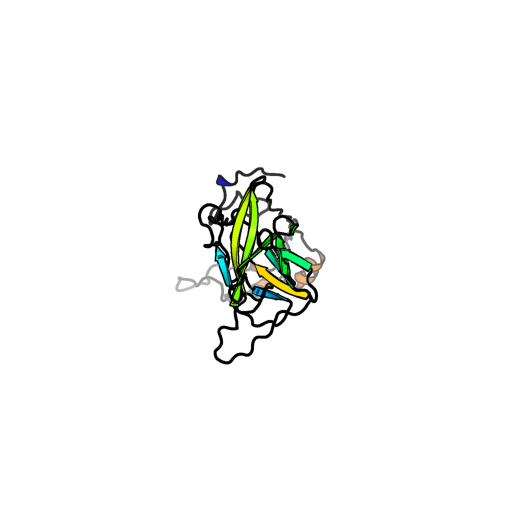8.511 11.324 56.956 1.00 73.81 206 GLU A O 1
ATOM 1654 N N . ARG A 1 207 ? -10.695 11.629 56.542 1.00 70.12 207 ARG A N 1
ATOM 1655 C CA . ARG A 1 207 ? -10.565 13.084 56.373 1.00 70.12 207 ARG A CA 1
ATOM 1656 C C . ARG A 1 207 ? -10.023 13.724 57.653 1.00 70.12 207 ARG A C 1
ATOM 1658 O O . ARG A 1 207 ? -10.541 13.492 58.747 1.00 70.12 207 ARG A O 1
ATOM 1665 N N . ARG A 1 208 ? -9.020 14.595 57.501 1.00 66.94 208 ARG A N 1
ATOM 1666 C CA . ARG A 1 208 ? -8.459 15.373 58.611 1.00 66.94 208 ARG A CA 1
ATOM 1667 C C . ARG A 1 208 ? -9.559 16.229 59.239 1.00 66.94 208 ARG A C 1
ATOM 1669 O O . ARG A 1 208 ? -10.245 16.981 58.553 1.00 66.94 208 ARG A O 1
ATOM 1676 N N . THR A 1 209 ? -9.727 16.090 60.549 1.00 66.44 209 THR A N 1
ATOM 1677 C CA . THR A 1 209 ? -10.711 16.864 61.313 1.00 66.44 209 TH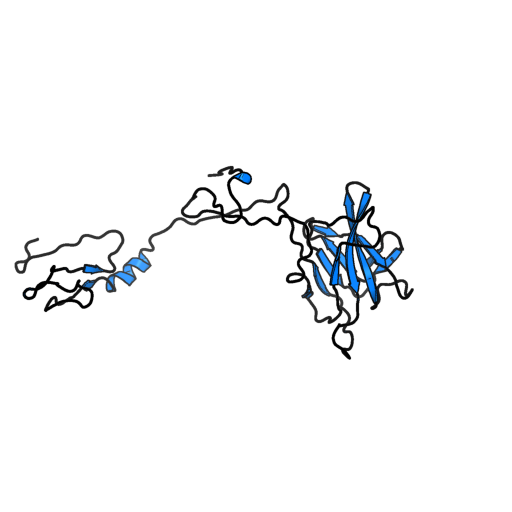R A CA 1
ATOM 1678 C C . THR A 1 209 ? -10.237 18.316 61.425 1.00 66.44 209 THR A C 1
ATOM 1680 O O . THR A 1 209 ? -9.066 18.552 61.713 1.00 66.44 209 THR A O 1
ATOM 1683 N N . LEU A 1 210 ? -11.131 19.278 61.169 1.00 67.75 210 LEU A N 1
ATOM 1684 C CA . LEU A 1 210 ? -10.856 20.721 61.291 1.00 67.75 210 LEU A CA 1
ATOM 1685 C C . LEU A 1 210 ? -11.095 21.260 62.716 1.00 67.75 210 LEU A C 1
ATOM 1687 O O . LEU A 1 210 ? -10.730 22.392 63.017 1.00 67.75 210 LEU A O 1
ATOM 1691 N N . ASN A 1 211 ? -11.693 20.454 63.597 1.00 65.75 211 ASN A N 1
ATOM 1692 C CA . ASN A 1 211 ? -11.952 20.810 64.991 1.00 65.75 211 ASN A CA 1
ATOM 1693 C C . ASN A 1 211 ? -10.697 20.605 65.853 1.00 65.75 211 ASN A C 1
ATOM 1695 O O . ASN A 1 211 ? -9.954 19.644 65.659 1.00 65.75 211 ASN A O 1
ATOM 1699 N N . GLN A 1 212 ? -10.494 21.483 66.841 1.00 59.41 212 GLN A N 1
ATOM 1700 C CA . GLN A 1 212 ? -9.352 21.426 67.767 1.00 59.41 212 GLN A CA 1
ATOM 1701 C C . GLN A 1 212 ? -9.416 20.229 68.734 1.00 59.41 212 GLN A C 1
ATOM 1703 O O . GLN A 1 212 ? -8.393 19.828 69.283 1.00 59.41 212 GLN A O 1
ATOM 1708 N N . THR A 1 213 ? -10.601 19.638 68.933 1.00 58.66 213 THR A N 1
ATOM 1709 C CA . THR A 1 213 ? -10.827 18.460 69.780 1.00 58.66 213 THR A CA 1
ATOM 1710 C C . THR A 1 213 ? -11.851 17.507 69.144 1.00 58.66 213 THR A C 1
ATOM 1712 O O . THR A 1 213 ? -12.745 17.926 68.406 1.00 58.66 213 THR A O 1
ATOM 1715 N N . GLY A 1 214 ? -11.717 16.207 69.433 1.00 59.28 214 GLY A N 1
ATOM 1716 C CA . GLY A 1 214 ? -12.605 15.145 68.940 1.00 59.28 214 GLY A CA 1
ATOM 1717 C C . GLY A 1 214 ? -12.051 14.349 67.749 1.00 59.28 214 GLY A C 1
ATOM 1718 O O . GLY A 1 214 ? -11.184 14.809 67.010 1.00 59.28 214 GLY A O 1
ATOM 1719 N N . ARG A 1 215 ? -12.550 13.117 67.576 1.00 64.12 215 ARG A N 1
ATOM 1720 C CA . ARG A 1 215 ? -12.334 12.320 66.356 1.00 64.12 215 ARG A CA 1
ATOM 1721 C C . ARG A 1 215 ? -13.392 12.732 65.327 1.00 64.12 215 ARG A C 1
ATOM 1723 O O . ARG A 1 215 ? -14.537 12.958 65.714 1.00 64.12 215 ARG A O 1
ATOM 1730 N N . GLY A 1 216 ? -13.015 12.836 64.052 1.00 68.00 216 GLY A N 1
ATOM 1731 C CA . GLY A 1 216 ? -13.941 13.076 62.940 1.00 68.00 216 GLY A CA 1
ATOM 1732 C C . GLY A 1 216 ? -14.953 11.939 62.743 1.00 68.00 216 GLY A C 1
ATOM 1733 O O . GLY A 1 216 ? -15.235 11.161 63.655 1.00 68.00 216 GLY A O 1
ATOM 1734 N N . GLN A 1 217 ? -15.519 11.821 61.541 1.00 71.88 217 GLN A N 1
ATOM 1735 C CA . GLN A 1 217 ? -16.502 10.775 61.249 1.00 71.88 217 GLN A CA 1
ATOM 1736 C C . GLN A 1 217 ? -15.892 9.374 61.427 1.00 71.88 217 GLN A C 1
ATOM 1738 O O . GLN A 1 217 ? -14.909 9.039 60.771 1.00 71.88 217 GLN A O 1
ATOM 1743 N N . ARG A 1 218 ? -16.496 8.553 62.296 1.00 77.31 218 ARG A N 1
ATOM 1744 C CA . ARG A 1 218 ? -16.105 7.149 62.493 1.00 77.31 218 ARG A CA 1
ATOM 1745 C C . ARG A 1 218 ? -16.634 6.324 61.324 1.00 77.31 218 ARG A C 1
ATOM 1747 O O . ARG A 1 218 ? -17.846 6.300 61.109 1.00 77.31 218 ARG A O 1
ATOM 1754 N N . LYS A 1 219 ? -15.746 5.667 60.579 1.00 80.25 219 LYS A N 1
ATOM 1755 C CA . LYS A 1 219 ? -16.102 4.875 59.397 1.00 80.25 219 LYS A CA 1
ATOM 1756 C C . LYS A 1 219 ? -15.283 3.589 59.355 1.00 80.25 219 LYS A C 1
ATOM 1758 O O . LYS A 1 219 ? -14.084 3.607 59.602 1.00 80.25 219 LYS A O 1
ATOM 1763 N N . ILE A 1 220 ? -15.943 2.495 58.998 1.00 86.50 220 ILE A N 1
ATOM 1764 C CA . ILE A 1 220 ? -15.297 1.258 58.564 1.00 86.50 220 ILE A CA 1
ATOM 1765 C C . ILE A 1 220 ? -15.745 0.959 57.138 1.00 86.50 220 ILE A C 1
ATOM 1767 O O . ILE A 1 220 ? -16.896 1.217 56.785 1.00 86.50 220 ILE A O 1
ATOM 1771 N N . ASP A 1 221 ? -14.832 0.436 56.331 1.00 88.69 221 ASP A N 1
ATOM 1772 C CA . ASP A 1 221 ? -15.087 0.053 54.949 1.00 88.69 221 ASP A CA 1
ATOM 1773 C C . ASP A 1 221 ? -14.986 -1.460 54.788 1.00 88.69 221 ASP A C 1
ATOM 1775 O O . ASP A 1 221 ? -14.052 -2.090 55.279 1.00 88.69 221 ASP A O 1
ATOM 1779 N N . PHE A 1 222 ? -15.946 -2.034 54.069 1.00 93.12 222 PHE A N 1
ATOM 1780 C CA . PHE A 1 222 ? -15.908 -3.420 53.623 1.00 93.12 222 PHE A CA 1
ATOM 1781 C C . PHE A 1 222 ? -15.364 -3.426 52.194 1.00 93.12 222 PHE A C 1
ATOM 1783 O O . PHE A 1 222 ? -16.023 -2.933 51.277 1.00 93.12 222 PHE A O 1
ATOM 1790 N N . ILE A 1 223 ? -14.147 -3.931 52.007 1.00 92.56 223 ILE A N 1
ATOM 1791 C CA . ILE A 1 223 ? -13.437 -3.891 50.722 1.00 92.56 223 ILE A CA 1
ATOM 1792 C C . ILE A 1 223 ? -13.363 -5.277 50.079 1.00 92.56 223 ILE A C 1
ATOM 1794 O O . ILE A 1 223 ? -13.460 -6.295 50.763 1.00 92.56 223 ILE A O 1
ATOM 1798 N N . HIS A 1 224 ? -13.181 -5.299 48.754 1.00 92.25 224 HIS A N 1
ATOM 1799 C CA . HIS A 1 224 ? -13.116 -6.516 47.929 1.00 92.25 224 HIS A CA 1
ATOM 1800 C C . HIS A 1 224 ? -14.362 -7.413 48.021 1.00 92.25 224 HIS A C 1
ATOM 1802 O O . HIS A 1 224 ? -14.272 -8.628 47.860 1.00 92.25 224 HIS A O 1
ATOM 1808 N N . LEU A 1 225 ? -15.530 -6.823 48.287 1.00 91.19 225 LEU A N 1
ATOM 1809 C CA . LEU A 1 225 ? -16.785 -7.565 48.326 1.00 91.19 225 LEU A CA 1
ATOM 1810 C C . LEU A 1 225 ? -17.154 -8.103 46.933 1.00 91.19 225 LEU A C 1
ATOM 1812 O O . LEU A 1 225 ? -16.965 -7.398 45.937 1.00 91.19 225 LEU A O 1
ATOM 1816 N N . PRO A 1 226 ? -17.730 -9.313 46.847 1.00 86.81 226 PRO A N 1
ATOM 1817 C CA . PRO A 1 226 ? -18.267 -9.825 45.595 1.00 86.81 226 PRO A CA 1
ATOM 1818 C C . PRO A 1 226 ? -19.504 -9.019 45.170 1.00 86.81 226 PRO A C 1
ATOM 1820 O O . PRO A 1 226 ? -20.141 -8.349 45.985 1.00 86.81 226 PRO A O 1
ATOM 1823 N N . GLN A 1 227 ? -19.886 -9.132 43.891 1.00 84.50 227 GLN A N 1
ATOM 1824 C CA . GLN A 1 227 ? -20.991 -8.364 43.293 1.00 84.50 227 GLN A CA 1
ATOM 1825 C C . GLN A 1 227 ? -22.318 -8.488 44.067 1.00 84.50 227 GLN A C 1
ATOM 1827 O O . GLN A 1 227 ? -23.118 -7.554 44.082 1.00 84.50 227 GLN A O 1
ATOM 1832 N N . ARG A 1 228 ? -22.561 -9.635 44.717 1.00 86.44 228 ARG A N 1
ATOM 1833 C CA . ARG A 1 228 ? -23.685 -9.850 45.637 1.00 86.44 228 ARG A CA 1
ATOM 1834 C C . ARG A 1 228 ? -23.166 -10.439 46.944 1.00 86.44 228 ARG A C 1
ATOM 1836 O O . ARG A 1 228 ? -22.557 -11.504 46.938 1.00 86.44 228 ARG A O 1
ATOM 1843 N N . CYS A 1 229 ? -23.443 -9.776 48.062 1.00 88.38 229 CYS A N 1
ATOM 1844 C CA . CYS A 1 229 ? -23.153 -10.289 49.397 1.00 88.38 229 CYS A CA 1
ATOM 1845 C C . CYS A 1 229 ? -24.188 -9.804 50.417 1.00 88.38 229 CYS A C 1
ATOM 1847 O O . CYS A 1 229 ? -24.926 -8.848 50.181 1.00 88.38 229 CYS A O 1
ATOM 1849 N N . THR A 1 230 ? -24.228 -10.470 51.568 1.00 91.06 230 THR A N 1
ATOM 1850 C CA . THR A 1 230 ? -24.972 -10.012 52.742 1.00 91.06 230 THR A CA 1
ATOM 1851 C C . THR A 1 230 ? -23.977 -9.714 53.847 1.00 91.06 230 THR A C 1
ATOM 1853 O O . THR A 1 230 ? -23.286 -10.616 54.318 1.00 91.06 230 THR A O 1
ATOM 1856 N N . ILE A 1 231 ? -23.924 -8.457 54.275 1.00 90.56 231 ILE A N 1
ATOM 1857 C CA . ILE A 1 231 ? -23.118 -8.039 55.418 1.00 90.56 231 ILE A CA 1
ATOM 1858 C C . ILE A 1 231 ? -24.008 -8.119 56.654 1.00 90.56 231 ILE A C 1
ATOM 1860 O O . ILE A 1 231 ? -25.066 -7.496 56.701 1.00 90.56 231 ILE A O 1
ATOM 1864 N N . ARG A 1 232 ? -23.587 -8.905 57.644 1.00 91.69 232 ARG A N 1
ATOM 1865 C CA . ARG A 1 232 ? -24.250 -9.004 58.947 1.00 91.69 232 ARG A CA 1
ATOM 1866 C C . ARG A 1 232 ? -23.316 -8.437 60.004 1.00 91.69 232 ARG A C 1
ATOM 1868 O O . ARG A 1 232 ? -22.174 -8.880 60.107 1.00 91.69 232 ARG A O 1
ATOM 1875 N N . ILE A 1 233 ? -23.790 -7.440 60.741 1.00 88.62 233 ILE A N 1
ATOM 1876 C CA . ILE A 1 233 ? -23.036 -6.771 61.802 1.00 88.62 233 ILE A CA 1
ATOM 1877 C C . ILE A 1 233 ? -23.707 -7.152 63.111 1.00 88.62 233 ILE A C 1
ATOM 1879 O O . ILE A 1 233 ? -24.903 -6.947 63.251 1.00 88.62 233 ILE A O 1
ATOM 1883 N N . TYR A 1 234 ? -22.942 -7.711 64.042 1.00 89.56 234 TYR A N 1
ATOM 1884 C CA . TYR A 1 234 ? -23.464 -8.178 65.321 1.00 89.56 234 TYR A CA 1
ATOM 1885 C C . TYR A 1 234 ? -22.923 -7.325 66.466 1.00 89.56 234 TYR A C 1
ATOM 1887 O O . TYR A 1 234 ? -21.791 -6.836 66.419 1.00 89.56 234 TYR A O 1
ATOM 1895 N N . THR A 1 235 ? -23.716 -7.177 67.522 1.00 89.50 235 THR A N 1
ATOM 1896 C CA . THR A 1 235 ? -23.246 -6.650 68.803 1.00 89.50 235 THR A CA 1
ATOM 1897 C C . THR A 1 235 ? -22.339 -7.665 69.506 1.00 89.50 235 THR A C 1
ATOM 1899 O O . THR A 1 235 ? -22.285 -8.842 69.151 1.00 89.50 235 THR A O 1
ATOM 1902 N N . MET A 1 236 ? -21.667 -7.231 70.577 1.00 85.38 236 MET A N 1
ATOM 1903 C CA . MET A 1 236 ? -20.870 -8.113 71.446 1.00 85.38 236 MET A CA 1
ATOM 1904 C C . MET A 1 236 ? -21.669 -9.304 72.005 1.00 85.38 236 MET A C 1
ATOM 1906 O O . MET A 1 236 ? -21.086 -10.341 72.300 1.00 85.38 236 MET A O 1
ATOM 1910 N N . SER A 1 237 ? -22.993 -9.168 72.154 1.00 90.31 237 SER A N 1
ATOM 1911 C CA . SER A 1 237 ? -23.879 -10.241 72.620 1.00 90.31 237 SER A CA 1
ATOM 1912 C C . SER A 1 237 ? -24.398 -11.140 71.491 1.00 90.31 237 SER A C 1
ATOM 1914 O O . SER A 1 237 ? -25.232 -12.004 71.747 1.00 90.31 237 SER A O 1
ATOM 1916 N N . GLY A 1 238 ? -23.945 -10.939 70.249 1.00 79.88 238 GLY A N 1
ATOM 1917 C CA . GLY A 1 238 ? -24.379 -11.712 69.084 1.00 79.88 238 GLY A CA 1
ATOM 1918 C C . GLY A 1 238 ? -25.758 -11.323 68.545 1.00 79.88 238 GLY A C 1
ATOM 1919 O O . GLY A 1 238 ? -26.304 -12.045 67.714 1.00 79.88 238 GLY A O 1
ATOM 1920 N N . ALA A 1 239 ? -26.327 -10.199 68.993 1.00 80.81 239 ALA A N 1
ATOM 1921 C CA . ALA A 1 239 ? -27.560 -9.670 68.416 1.00 80.81 239 ALA A CA 1
ATOM 1922 C C . ALA A 1 239 ? -27.252 -8.988 67.076 1.00 80.81 239 ALA A C 1
ATOM 1924 O O . ALA A 1 239 ? -26.282 -8.232 66.991 1.00 80.81 239 ALA A O 1
ATOM 1925 N N . LEU A 1 240 ? -28.051 -9.296 66.052 1.00 73.06 240 LEU A N 1
ATOM 1926 C CA . LEU A 1 240 ? -28.005 -8.650 64.736 1.00 73.06 240 LEU A CA 1
ATOM 1927 C C . LEU A 1 240 ? -28.684 -7.275 64.783 1.00 73.06 240 LEU A C 1
ATOM 1929 O O . LEU A 1 240 ? -29.727 -7.178 65.469 1.00 73.06 240 LEU A O 1
#

Foldseek 3Di:
DDDPDPPVQAEVVHWDDDDQNDTDHDHFFPDKFWDPVPWWWPDDDFQWDKDKGFDPPDVVQTDADNFKKKKAFADDFDDAADPLRQTERIWIATPVVGGTWHKDKPCPPPPSYDDAPIKMFTWDDDDPRIGTHMIIHGHAHPDPPDDGDDDDHGIMTIIDIRHGDDPPDDDDDDDDDDDDDVVVLVVQVVVWDKPPPPPPDDDPPDDDDPDPDDDPDDDIDGPPDPPDDDDDDADPVRHD

pLDDT: mean 89.0, std 11.03, range [46.41, 98.81]

Radius of gyration: 33.3 Å; chains: 1; bounding box: 59×41×98 Å

Sequence (240 aa):
METNIDARVFGPDIFSPPVDGFGVSVQNDTAVTVDPFATGWLVGDSNLDIQVYPSIKSPAITTVWPADYEIRFFEDFVDTTRNFKIPVKLIVWNLSDNRQAEVEVWDNDGSKTLTIGDEFTIIEYIGDNFRLTYDVTYHAPIEAGATPNQPQPGDKFLIRTKKPFREGDYFRFSTRAARVENELAETQLSRIAVVPNPYIGTARWERRTLNQTGRGQRKIDFIHLPQRCTIRIYTMSGAL

Secondary structure (DSSP, 8-state):
------GGG-BTTBPPPPBTTB-------SS-EE-TTT-EEEES----B--EEE--S-TTTB------EEEEE-SS--EE-TTT--EESEEEEETTTTEEEEEEEE-SS--SS--TTEEEEEEEEETTEEEEEEEEEEB--SSTTPPP-PPPTT-EEEE-EE----TT-------------HHHHHHHGGG-EEESSS-SS--TTSPPP-SSSS------EEES--SS-------TTS--